Protein AF-A0AAV0M0P4-F1 (afdb_monomer_lite)

Foldseek 3Di:
DDDDDDDDDDDDDDDDDDDDDDDDDDDDPDDDDDDPDDPPDVVVVLVVVLVVDDVPDPVSVVSCLQPVDPPPPPPDPVSVVVQQVVLVVQVQVQVVVVCVVPVADKDWDFFQDKHWHDDPQWIWMKTWTWIAGPPGDTWIKIWIWIGGPPDPDIDTPHIDGQNVDDPVQWDCDAPRCRNPDTDHHCVPVVRRPPPPPPVVVVVVVVVVPPDPPDDDDDDD

pLDDT: mean 70.65, std 21.5, range [28.27, 98.19]

Sequence (220 aa):
MEEPSSPKRLKTEHDQQKEEVIVAVEPMEEVLSVREEPVVDARAYVLDTSRILPPHSKFHKILQSCVYNGYDSMTDERDQAIRRKETALISQRAVEFYNSKNSTNYVVTEALFSRSVLFHLAIVCHANFTAKEENGMDTLFFAETLIYYGERAFRIRDCINLSAFEKDLLRKGCVYCREACLHPPMELCQYGANEMDDHNKFVYNKVTDSESFGSDKEDN

Structure (mmCIF, N/CA/C/O backbone):
data_AF-A0AAV0M0P4-F1
#
_entry.id   AF-A0AAV0M0P4-F1
#
loop_
_atom_site.group_PDB
_atom_site.id
_atom_site.type_symbol
_atom_site.label_atom_id
_atom_site.label_alt_id
_atom_site.label_comp_id
_atom_site.label_asym_id
_atom_site.label_entity_id
_atom_site.label_seq_id
_atom_site.pdbx_PDB_ins_code
_atom_site.Cartn_x
_atom_site.Cartn_y
_atom_site.Cartn_z
_atom_site.occupancy
_atom_site.B_iso_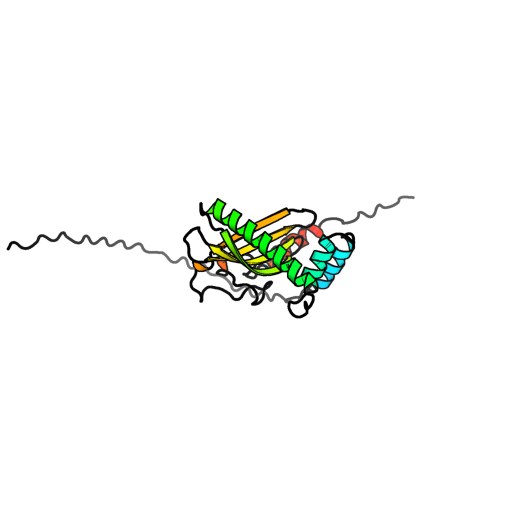or_equiv
_atom_site.auth_seq_id
_atom_site.auth_comp_id
_atom_site.auth_asym_id
_atom_site.auth_atom_id
_atom_site.pdbx_PDB_model_num
ATOM 1 N N . MET A 1 1 ? -32.605 -16.227 56.021 1.00 53.28 1 MET A N 1
ATOM 2 C CA . MET A 1 1 ? -31.740 -17.358 56.396 1.00 53.28 1 MET A CA 1
ATOM 3 C C . MET A 1 1 ? -32.397 -18.606 55.858 1.00 53.28 1 MET A C 1
ATOM 5 O O . MET A 1 1 ? -33.376 -19.033 56.440 1.00 53.28 1 MET A O 1
ATOM 9 N N . GLU A 1 2 ? -31.912 -19.092 54.723 1.00 44.62 2 GLU A N 1
ATOM 10 C CA . GLU A 1 2 ? -32.003 -20.481 54.263 1.00 44.62 2 GLU A CA 1
ATOM 11 C C . GLU A 1 2 ? -30.929 -20.606 53.169 1.00 44.62 2 GLU A C 1
ATOM 13 O O . GLU A 1 2 ? -30.868 -19.792 52.247 1.00 44.62 2 GLU A O 1
ATOM 18 N N . GLU A 1 3 ? -29.989 -21.517 53.404 1.00 48.78 3 GLU A N 1
ATOM 19 C CA . GLU A 1 3 ? -28.764 -21.764 52.635 1.00 48.78 3 GLU A CA 1
ATOM 20 C C . GLU A 1 3 ? -28.974 -22.880 51.576 1.00 48.78 3 GLU A C 1
ATOM 22 O O . GLU A 1 3 ? -30.037 -23.499 51.543 1.00 48.78 3 GLU A O 1
ATOM 27 N N . PRO A 1 4 ? -28.013 -23.111 50.656 1.00 60.28 4 PRO A N 1
ATOM 28 C CA . PRO A 1 4 ? -28.277 -23.316 49.231 1.00 60.28 4 PRO A CA 1
ATOM 29 C C . PRO A 1 4 ? -28.229 -24.782 48.766 1.00 60.28 4 PRO A C 1
ATOM 31 O O . PRO A 1 4 ? -27.562 -25.626 49.363 1.00 60.28 4 PRO A O 1
ATOM 34 N N . SER A 1 5 ? -28.845 -25.077 47.613 1.00 60.25 5 SER A N 1
ATOM 35 C CA . SER A 1 5 ? -28.693 -26.365 46.919 1.00 60.25 5 SER A CA 1
ATOM 36 C C . SER A 1 5 ? -27.767 -26.256 45.699 1.00 60.25 5 SER A C 1
ATOM 38 O O . SER A 1 5 ? -28.156 -25.755 44.643 1.00 60.25 5 SER A O 1
ATOM 40 N N . SER A 1 6 ? -26.545 -26.766 45.838 1.00 56.94 6 SER A N 1
ATOM 41 C CA . SER A 1 6 ? -25.571 -26.944 44.753 1.00 56.94 6 SER A CA 1
ATOM 42 C C . SER A 1 6 ? -25.916 -28.150 43.858 1.00 56.94 6 SER A C 1
ATOM 44 O O . SER A 1 6 ? -26.226 -29.218 44.396 1.00 56.94 6 SER A O 1
ATOM 46 N N . PRO A 1 7 ? -25.786 -28.070 42.517 1.00 60.78 7 PRO A N 1
ATOM 47 C CA . PRO A 1 7 ? -25.882 -29.236 41.645 1.00 60.78 7 PRO A CA 1
ATOM 48 C C . PRO A 1 7 ? -24.522 -29.902 41.376 1.00 60.78 7 PRO A C 1
ATOM 50 O O . PRO A 1 7 ? -23.457 -29.287 41.402 1.00 60.78 7 PRO A O 1
ATOM 53 N N . LYS A 1 8 ? -24.607 -31.211 41.133 1.00 58.03 8 LYS A N 1
ATOM 54 C CA . LYS A 1 8 ? -23.542 -32.220 41.115 1.00 58.03 8 LYS A CA 1
ATOM 55 C C . LYS A 1 8 ? -22.633 -32.126 39.879 1.00 58.03 8 LYS A C 1
ATOM 57 O O . LYS A 1 8 ? -23.110 -32.006 38.756 1.00 58.03 8 LYS A O 1
ATOM 62 N N . ARG A 1 9 ? -21.322 -32.301 40.100 1.00 50.66 9 ARG A N 1
ATOM 63 C CA . ARG A 1 9 ? -20.299 -32.596 39.078 1.00 50.66 9 ARG A CA 1
ATOM 64 C C . ARG A 1 9 ? -20.573 -33.961 38.432 1.00 50.66 9 ARG A C 1
ATOM 66 O O . ARG A 1 9 ? -20.527 -34.969 39.134 1.00 50.66 9 ARG A O 1
ATOM 73 N N . LEU A 1 10 ? -20.765 -34.000 37.112 1.00 60.72 10 LEU A N 1
ATOM 74 C CA . LEU A 1 10 ? -20.545 -35.209 36.315 1.00 60.72 10 LEU A CA 1
ATOM 75 C C . LEU A 1 10 ? -19.061 -35.289 35.936 1.00 60.72 10 LEU A C 1
ATOM 77 O O . LEU A 1 10 ? -18.501 -34.342 35.389 1.00 60.72 10 LEU A O 1
ATOM 81 N N . LYS A 1 11 ? -18.441 -36.427 36.251 1.00 58.12 11 LYS A N 1
ATOM 82 C CA . LYS A 1 11 ? -17.164 -36.862 35.686 1.00 58.12 11 LYS A CA 1
ATOM 83 C C . LYS A 1 11 ? -17.477 -37.745 34.480 1.00 58.12 11 LYS A C 1
ATOM 85 O O . LYS A 1 11 ? -18.251 -38.687 34.618 1.00 58.12 11 LYS A O 1
ATOM 90 N N . THR A 1 12 ? -16.853 -37.467 33.346 1.00 55.72 12 THR A N 1
ATOM 91 C CA . THR A 1 12 ? -16.743 -38.408 32.228 1.00 55.72 12 THR A CA 1
ATOM 92 C C . THR A 1 12 ? -15.265 -38.577 31.929 1.00 55.72 12 THR A C 1
ATOM 94 O O . THR A 1 12 ? -14.620 -37.671 31.407 1.00 55.72 12 THR A O 1
ATOM 97 N N . GLU A 1 13 ? -14.746 -39.724 32.354 1.00 55.00 13 GLU A N 1
ATOM 98 C CA . GLU A 1 13 ? -13.488 -40.308 31.905 1.00 55.00 13 GLU A CA 1
ATOM 99 C C . GLU A 1 13 ? -13.716 -40.833 30.485 1.00 55.00 13 GLU A C 1
ATOM 101 O O . GLU A 1 13 ? -14.673 -41.566 30.239 1.00 55.00 13 GLU A O 1
ATOM 106 N N . HIS A 1 14 ? -12.869 -40.426 29.544 1.00 52.06 14 HIS A N 1
ATOM 107 C CA . HIS A 1 14 ? -12.812 -41.038 28.225 1.00 52.06 14 HIS A CA 1
ATOM 108 C C . HIS A 1 14 ? -11.340 -41.220 27.861 1.00 52.06 14 HIS A C 1
ATOM 110 O O . HIS A 1 14 ? -10.720 -40.370 27.226 1.00 52.06 14 HIS A O 1
ATOM 116 N N . ASP A 1 15 ? -10.789 -42.340 28.320 1.00 51.34 15 ASP A N 1
ATOM 117 C CA . ASP A 1 15 ? -9.538 -42.892 27.822 1.00 51.34 15 ASP A CA 1
ATOM 118 C C . ASP A 1 15 ? -9.771 -43.411 26.401 1.00 51.34 15 ASP A C 1
ATOM 120 O O . ASP A 1 15 ? -10.589 -44.304 26.171 1.00 51.34 15 ASP A O 1
ATOM 124 N N . GLN A 1 16 ? -9.056 -42.850 25.430 1.00 54.66 16 GLN A N 1
ATOM 125 C CA . GLN A 1 16 ? -8.843 -43.485 24.135 1.00 54.66 16 GLN A CA 1
ATOM 126 C C . GLN A 1 16 ? -7.345 -43.526 23.859 1.00 54.66 16 GLN A C 1
ATOM 128 O O . GLN A 1 16 ? -6.686 -42.509 23.645 1.00 54.66 16 GLN A O 1
ATOM 133 N N . GLN A 1 17 ? -6.839 -44.753 23.916 1.00 46.91 17 GLN A N 1
ATOM 134 C CA . GLN A 1 17 ? -5.505 -45.175 23.526 1.00 46.91 17 GLN A CA 1
ATOM 135 C C . GLN A 1 17 ? -5.227 -44.745 22.079 1.00 46.91 17 GLN A C 1
ATOM 137 O O . GLN A 1 17 ? -5.978 -45.090 21.168 1.00 46.91 17 GLN A O 1
ATOM 142 N N . LYS A 1 18 ? -4.140 -43.999 21.870 1.00 54.88 18 LYS A N 1
ATOM 143 C CA . LYS A 1 18 ? -3.514 -43.836 20.555 1.00 54.88 18 LYS A CA 1
ATOM 144 C C . LYS A 1 18 ? -2.397 -44.868 20.446 1.00 54.88 18 LYS A C 1
ATOM 146 O O . LYS A 1 18 ? -1.425 -44.792 21.191 1.00 54.88 18 LYS A O 1
ATOM 151 N N . GLU A 1 19 ? -2.560 -45.821 19.537 1.00 58.62 19 GLU A N 1
ATOM 152 C CA . GLU A 1 19 ? -1.486 -46.701 19.082 1.00 58.62 19 GLU A CA 1
ATOM 153 C C . GLU A 1 19 ? -0.467 -45.884 18.272 1.00 58.62 19 GLU A C 1
ATOM 155 O O . GLU A 1 19 ? -0.813 -45.219 17.293 1.00 58.62 19 GLU A O 1
ATOM 160 N N . GLU A 1 20 ? 0.795 -45.915 18.702 1.00 52.75 20 GLU A N 1
ATOM 161 C CA . GLU A 1 20 ? 1.944 -45.437 17.935 1.00 52.75 20 GLU A CA 1
ATOM 162 C C . GLU A 1 20 ? 2.288 -46.456 16.843 1.00 52.75 20 GLU A C 1
ATOM 164 O O . GLU A 1 20 ? 2.710 -47.577 17.124 1.00 52.75 20 GLU A O 1
ATOM 169 N N . VAL A 1 21 ? 2.144 -46.055 15.579 1.00 54.88 21 VAL A N 1
ATOM 170 C CA . VAL A 1 21 ? 2.709 -46.783 14.439 1.00 54.88 21 VAL A CA 1
ATOM 171 C C . VAL A 1 21 ? 4.115 -46.241 14.196 1.00 54.88 21 VAL A C 1
ATOM 173 O O . VAL A 1 21 ? 4.288 -45.150 13.655 1.00 54.88 21 VAL A O 1
ATOM 176 N N . ILE A 1 22 ? 5.126 -47.002 14.614 1.00 45.03 22 ILE A N 1
ATOM 177 C CA . ILE A 1 22 ? 6.534 -46.730 14.311 1.00 45.03 22 ILE A CA 1
ATOM 178 C C . ILE A 1 22 ? 6.804 -47.227 12.887 1.00 45.03 22 ILE A C 1
ATOM 180 O O . ILE A 1 22 ? 6.912 -48.428 12.648 1.00 45.03 22 ILE A O 1
ATOM 184 N N . VAL A 1 23 ? 6.900 -46.301 11.933 1.00 47.50 23 VAL A N 1
ATOM 185 C CA . VAL A 1 23 ? 7.417 -46.585 10.588 1.00 47.50 23 VAL A 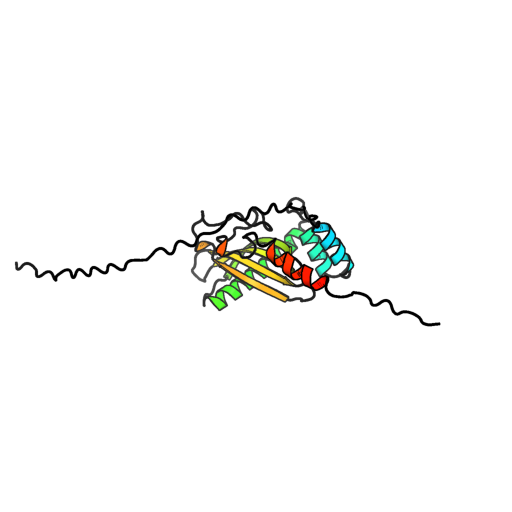CA 1
ATOM 186 C C . VAL A 1 23 ? 8.932 -46.422 10.631 1.00 47.50 23 VAL A C 1
ATOM 188 O O . VAL A 1 23 ? 9.441 -45.332 10.884 1.00 47.50 23 VAL A O 1
ATOM 191 N N . ALA A 1 24 ? 9.649 -47.522 10.410 1.00 41.72 24 ALA A N 1
ATOM 192 C CA . ALA A 1 24 ? 11.089 -47.509 10.211 1.00 41.72 24 ALA A CA 1
ATOM 193 C C . ALA A 1 24 ? 11.413 -46.761 8.908 1.00 41.72 24 ALA A C 1
ATOM 195 O O . ALA A 1 24 ? 10.966 -47.161 7.834 1.00 41.72 24 ALA A O 1
ATOM 196 N N . VAL A 1 25 ? 12.172 -45.672 9.017 1.00 37.81 25 VAL A N 1
ATOM 197 C CA . VAL A 1 25 ? 12.730 -44.936 7.879 1.00 37.81 25 VAL A CA 1
ATOM 198 C C . VAL A 1 25 ? 14.211 -45.292 7.803 1.00 37.81 25 VAL A C 1
ATOM 200 O O . VAL A 1 25 ? 14.957 -45.052 8.753 1.00 37.81 25 VAL A O 1
ATOM 203 N N . GLU A 1 26 ? 14.620 -45.922 6.704 1.00 54.22 26 GLU A N 1
ATOM 204 C CA . GLU A 1 26 ? 16.028 -46.200 6.408 1.00 54.22 26 GLU A CA 1
ATOM 205 C C . GLU A 1 26 ? 16.796 -44.890 6.141 1.00 54.22 26 GLU A C 1
ATOM 207 O O . GLU A 1 26 ? 16.221 -43.942 5.596 1.00 54.22 26 GLU A O 1
ATOM 212 N N . PRO A 1 27 ? 18.090 -44.800 6.503 1.00 42.38 27 PRO A N 1
ATOM 213 C CA . PRO A 1 27 ? 18.876 -43.603 6.255 1.00 42.38 27 PRO A CA 1
ATOM 214 C C . PRO A 1 27 ? 19.290 -43.549 4.780 1.00 42.38 27 PRO A C 1
ATOM 216 O O . PRO A 1 27 ? 20.145 -44.309 4.329 1.00 42.38 27 PRO A O 1
ATOM 219 N N . MET A 1 28 ? 18.695 -42.621 4.030 1.00 32.78 28 MET A N 1
ATOM 220 C CA . MET A 1 28 ? 19.189 -42.221 2.714 1.00 32.78 28 MET A CA 1
ATOM 221 C C . MET A 1 28 ? 20.397 -41.294 2.900 1.00 32.78 28 MET A C 1
ATOM 223 O O . MET A 1 28 ? 20.258 -40.084 3.079 1.00 32.78 28 MET A O 1
ATOM 227 N N . GLU A 1 29 ? 21.596 -41.870 2.870 1.00 50.84 29 GLU A N 1
ATOM 228 C CA . GLU A 1 29 ? 22.804 -41.121 2.533 1.00 50.84 29 GLU A CA 1
ATOM 229 C C . GLU A 1 29 ? 22.831 -40.920 1.014 1.00 50.84 29 GLU A C 1
ATOM 231 O O . GLU A 1 29 ? 23.243 -41.803 0.264 1.00 50.84 29 GLU A O 1
ATOM 236 N N . GLU A 1 30 ? 22.394 -39.750 0.550 1.00 40.94 30 GLU A N 1
ATOM 237 C CA . GLU A 1 30 ? 22.689 -39.297 -0.806 1.00 40.94 30 GLU A CA 1
ATOM 238 C C . GLU A 1 30 ? 23.271 -37.882 -0.758 1.00 40.94 30 GLU A C 1
ATOM 240 O O . GLU A 1 30 ? 22.619 -36.889 -0.431 1.00 40.94 30 GLU A O 1
ATOM 245 N N . VAL A 1 31 ? 24.572 -37.831 -1.033 1.00 40.44 31 VAL A N 1
ATOM 246 C CA . VAL A 1 31 ? 25.384 -36.626 -1.157 1.00 40.44 31 VAL A CA 1
ATOM 247 C C . VAL A 1 31 ? 24.925 -35.871 -2.404 1.00 40.44 31 VAL A C 1
ATOM 249 O O . VAL A 1 31 ? 25.358 -36.163 -3.517 1.00 40.44 31 VAL A O 1
ATOM 252 N N . LEU A 1 32 ? 24.058 -34.875 -2.226 1.00 30.69 32 LEU A N 1
ATOM 253 C CA . LEU A 1 32 ? 23.783 -33.893 -3.269 1.00 30.69 32 LEU A CA 1
ATOM 254 C C . LEU A 1 32 ? 24.945 -32.899 -3.322 1.00 30.69 32 LEU A C 1
ATOM 256 O O . LEU A 1 32 ? 25.110 -32.052 -2.443 1.00 30.69 32 LEU A O 1
ATOM 260 N N . SER A 1 33 ? 25.759 -32.993 -4.376 1.00 36.38 33 SER A N 1
ATOM 261 C CA . SER A 1 33 ? 26.674 -31.916 -4.733 1.00 36.38 33 SER A CA 1
ATOM 262 C C . SER A 1 33 ? 25.839 -30.691 -5.106 1.00 36.38 33 SER A C 1
ATOM 264 O O . SER A 1 33 ? 25.209 -30.662 -6.166 1.00 36.38 33 SER A O 1
ATOM 266 N N . VAL A 1 34 ? 25.824 -29.692 -4.229 1.00 28.27 34 VAL A N 1
ATOM 267 C CA . VAL A 1 34 ? 25.261 -28.373 -4.513 1.00 28.27 34 VAL A CA 1
ATOM 268 C C . VAL A 1 34 ? 26.084 -27.773 -5.652 1.00 28.27 34 VAL A C 1
ATOM 270 O O . VAL A 1 34 ? 27.207 -27.315 -5.453 1.00 28.27 34 VAL A O 1
ATOM 273 N N . ARG A 1 35 ? 25.557 -27.833 -6.877 1.00 35.66 35 ARG A N 1
ATOM 274 C CA . ARG A 1 35 ? 26.020 -26.947 -7.942 1.00 35.66 35 ARG A CA 1
ATOM 275 C C . ARG A 1 35 ? 25.444 -25.577 -7.624 1.00 35.66 35 ARG A C 1
ATOM 277 O O . ARG A 1 35 ? 24.230 -25.412 -7.628 1.00 35.66 35 ARG A O 1
ATOM 284 N N . GLU A 1 36 ? 26.317 -24.629 -7.307 1.00 30.05 36 GLU A N 1
ATOM 285 C CA . GLU A 1 36 ? 25.955 -23.217 -7.240 1.00 30.05 36 GLU A CA 1
ATOM 286 C C . GLU A 1 36 ? 25.435 -22.802 -8.622 1.00 30.05 36 GLU A C 1
ATOM 288 O O . GLU A 1 36 ? 26.190 -22.751 -9.596 1.00 30.05 36 GLU A O 1
ATOM 293 N N . GLU A 1 37 ? 24.125 -22.583 -8.736 1.00 36.12 37 GLU A N 1
ATOM 294 C CA . GLU A 1 37 ? 23.549 -22.007 -9.945 1.00 36.12 37 GLU A CA 1
ATOM 295 C C . GLU A 1 37 ? 23.901 -20.516 -10.031 1.00 36.12 37 GLU A C 1
ATOM 297 O O . GLU A 1 37 ? 24.002 -19.832 -9.004 1.00 36.12 37 GLU A O 1
ATOM 302 N N . PRO A 1 38 ? 24.116 -19.985 -11.247 1.00 34.69 38 PRO A N 1
ATOM 303 C CA . PRO A 1 38 ? 24.484 -18.593 -11.417 1.00 34.69 38 PRO A CA 1
ATOM 304 C C . PRO A 1 38 ? 23.340 -17.700 -10.939 1.00 34.69 38 PRO A C 1
ATOM 306 O O . PRO A 1 38 ? 22.248 -17.703 -11.506 1.00 34.69 38 PRO A O 1
ATOM 309 N N . VAL A 1 39 ? 23.614 -16.895 -9.912 1.00 34.88 39 VAL A N 1
ATOM 310 C CA . VAL A 1 39 ? 22.754 -15.787 -9.491 1.00 34.88 39 VAL A CA 1
ATOM 311 C C . VAL A 1 39 ? 22.545 -14.880 -10.704 1.00 34.88 39 VAL A C 1
ATOM 313 O O . VAL A 1 39 ? 23.448 -14.142 -11.103 1.00 34.88 39 VAL A O 1
ATOM 316 N N . VAL A 1 40 ? 21.371 -14.961 -11.332 1.00 43.28 40 VAL A N 1
ATOM 317 C CA . VAL A 1 40 ? 21.024 -14.082 -12.448 1.00 43.28 40 VAL A CA 1
ATOM 318 C C . VAL A 1 40 ? 20.922 -12.667 -11.894 1.00 43.28 40 VAL A C 1
ATOM 320 O O . VAL A 1 40 ? 20.064 -12.363 -11.065 1.00 43.28 40 VAL A O 1
ATOM 323 N N . ASP A 1 41 ? 21.826 -11.799 -12.344 1.00 49.25 41 ASP A N 1
ATOM 324 C CA . ASP A 1 41 ? 21.830 -10.388 -11.988 1.00 49.25 41 ASP A CA 1
ATOM 325 C C . ASP A 1 41 ? 20.500 -9.760 -12.435 1.00 49.25 41 ASP A C 1
ATOM 327 O O . ASP A 1 41 ? 20.246 -9.574 -13.628 1.00 49.25 41 ASP A O 1
ATOM 331 N N . ALA A 1 42 ? 19.630 -9.430 -11.478 1.00 45.69 42 ALA A N 1
ATOM 332 C CA . ALA A 1 42 ? 18.343 -8.785 -11.735 1.00 45.69 42 ALA A CA 1
ATOM 333 C C . ALA A 1 42 ? 18.499 -7.506 -12.579 1.00 45.69 42 ALA A C 1
ATOM 335 O O . ALA A 1 42 ? 17.601 -7.141 -13.341 1.00 45.69 42 ALA A O 1
ATOM 336 N N . ARG A 1 43 ? 19.666 -6.850 -12.509 1.00 47.25 43 ARG A N 1
ATOM 337 C CA . ARG A 1 43 ? 20.016 -5.715 -13.360 1.00 47.25 43 ARG A CA 1
ATOM 338 C C . ARG A 1 43 ? 20.160 -6.125 -14.823 1.00 47.25 43 ARG A C 1
ATOM 340 O O . ARG A 1 43 ? 19.671 -5.403 -15.685 1.00 47.25 43 ARG A O 1
ATOM 347 N N . ALA A 1 44 ? 20.778 -7.269 -15.113 1.00 50.53 44 ALA A N 1
ATOM 348 C CA . ALA A 1 44 ? 20.907 -7.796 -16.469 1.00 50.53 44 ALA A CA 1
ATOM 349 C C . ALA A 1 44 ? 19.536 -8.156 -17.062 1.00 50.53 44 ALA A C 1
ATOM 351 O O . ALA A 1 44 ? 19.247 -7.755 -18.186 1.00 50.53 44 ALA A O 1
ATOM 352 N N . TYR A 1 45 ? 18.654 -8.796 -16.285 1.00 54.56 45 TYR A N 1
ATOM 353 C CA . TYR A 1 45 ? 17.295 -9.140 -16.731 1.00 54.56 45 TYR A CA 1
ATOM 354 C C . TYR A 1 45 ? 16.446 -7.900 -17.049 1.00 54.56 45 TYR A C 1
ATOM 356 O O . TYR A 1 45 ? 15.755 -7.853 -18.068 1.00 54.56 45 TYR A O 1
ATOM 364 N N . VAL A 1 46 ? 16.528 -6.859 -16.213 1.00 52.88 46 VAL A N 1
ATOM 365 C CA . VAL A 1 46 ? 15.852 -5.575 -16.461 1.00 52.88 46 VAL A CA 1
ATOM 366 C C . VAL A 1 46 ? 16.425 -4.887 -17.683 1.00 52.88 46 VAL A C 1
ATOM 368 O O . VAL A 1 46 ? 15.672 -4.352 -18.490 1.00 52.88 46 VAL A O 1
ATOM 371 N N . LEU A 1 47 ? 17.751 -4.851 -17.816 1.00 53.91 47 LEU A N 1
ATOM 372 C CA . LEU A 1 47 ? 18.392 -4.235 -18.972 1.00 53.91 47 LEU A CA 1
ATOM 373 C C . LEU A 1 47 ? 17.948 -4.931 -20.260 1.00 53.91 47 LEU A C 1
ATOM 375 O O . LEU A 1 47 ? 17.663 -4.240 -21.235 1.00 53.91 47 LEU A O 1
ATOM 379 N N . ASP A 1 48 ? 17.774 -6.250 -20.241 1.00 55.22 48 ASP A N 1
ATOM 380 C CA . ASP A 1 48 ? 17.276 -6.998 -21.392 1.00 55.22 48 ASP A CA 1
ATOM 381 C C . ASP A 1 48 ? 15.780 -6.758 -21.661 1.00 55.22 48 ASP A C 1
ATOM 383 O O . ASP A 1 48 ? 15.399 -6.445 -22.787 1.00 55.22 48 ASP A O 1
ATOM 387 N N . THR A 1 49 ? 14.922 -6.733 -20.637 1.00 53.28 49 THR A N 1
ATOM 388 C CA . THR A 1 49 ? 13.501 -6.347 -20.808 1.00 53.28 49 THR A CA 1
ATOM 389 C C . THR A 1 49 ? 13.324 -4.882 -21.216 1.00 53.28 49 THR A C 1
ATOM 391 O O . THR A 1 49 ? 12.403 -4.540 -21.960 1.00 53.28 49 THR A O 1
ATOM 394 N N . SER A 1 50 ? 14.236 -3.999 -20.810 1.00 53.88 50 SER A N 1
ATOM 395 C CA . SER A 1 50 ? 14.246 -2.590 -21.204 1.00 53.88 50 SER A CA 1
ATOM 396 C C . SER A 1 50 ? 14.588 -2.388 -22.684 1.00 53.88 50 SER A C 1
ATOM 398 O O . SER A 1 50 ? 14.168 -1.382 -23.252 1.00 53.88 50 SER A O 1
ATOM 400 N N . ARG A 1 51 ? 15.287 -3.350 -23.313 1.00 55.66 51 ARG A N 1
ATOM 401 C CA . ARG A 1 51 ? 15.535 -3.393 -24.766 1.00 55.66 51 ARG A CA 1
ATOM 402 C C . ARG A 1 51 ? 14.299 -3.822 -25.553 1.00 55.66 51 ARG A C 1
ATOM 404 O O . ARG A 1 51 ? 14.157 -3.434 -26.707 1.00 55.66 51 ARG A O 1
ATOM 411 N N . ILE A 1 52 ? 13.411 -4.595 -24.928 1.00 54.88 52 ILE A N 1
ATOM 412 C CA . ILE A 1 52 ? 12.157 -5.067 -25.531 1.00 54.88 52 ILE A CA 1
ATOM 413 C C . ILE A 1 52 ? 11.080 -3.968 -25.480 1.00 54.88 52 ILE A C 1
ATOM 415 O O . ILE A 1 52 ? 10.241 -3.859 -26.374 1.00 54.88 52 ILE A O 1
ATOM 419 N N . LEU A 1 53 ? 11.102 -3.114 -24.452 1.00 52.47 53 LEU A N 1
ATOM 420 C CA . LEU A 1 53 ? 10.155 -2.008 -24.316 1.00 52.47 53 LEU A CA 1
ATOM 421 C C . LEU A 1 53 ? 10.610 -0.769 -25.104 1.00 52.47 53 LEU A C 1
ATOM 423 O O . LEU A 1 53 ? 11.777 -0.390 -25.025 1.00 52.47 53 LEU A O 1
ATOM 427 N N . PRO A 1 54 ? 9.697 -0.045 -25.783 1.00 55.81 54 PRO A N 1
ATOM 428 C CA . PRO A 1 54 ? 10.050 1.201 -26.448 1.00 55.81 54 PRO A CA 1
ATOM 429 C C . PRO A 1 54 ? 10.690 2.177 -25.444 1.00 55.81 54 PRO A C 1
ATOM 431 O O . PRO A 1 54 ? 10.073 2.447 -24.401 1.00 55.81 54 PRO A O 1
ATOM 434 N N . PRO A 1 55 ? 11.866 2.762 -25.747 1.00 53.66 55 PRO A N 1
ATOM 435 C CA . PRO A 1 55 ? 12.642 3.588 -24.810 1.00 53.66 55 PRO A CA 1
ATOM 436 C C . PRO A 1 55 ? 11.913 4.865 -24.357 1.00 53.66 55 PRO A C 1
ATOM 438 O O . PRO A 1 55 ? 12.288 5.508 -23.379 1.00 53.66 55 PRO A O 1
ATOM 441 N N . HIS A 1 56 ? 10.825 5.232 -25.038 1.00 52.97 56 HIS A N 1
ATOM 442 C CA . HIS A 1 56 ? 9.987 6.386 -24.703 1.00 52.97 56 HIS A CA 1
ATOM 443 C C . HIS A 1 56 ? 8.663 6.022 -24.026 1.00 52.97 56 HIS A C 1
ATOM 445 O O . HIS A 1 56 ? 7.855 6.908 -23.732 1.00 52.97 56 HIS A O 1
ATOM 451 N N . SER A 1 57 ? 8.414 4.740 -23.755 1.00 62.47 57 SER A N 1
ATOM 452 C CA . SER A 1 57 ? 7.220 4.347 -23.016 1.00 62.47 57 SER A CA 1
ATOM 453 C C . SER A 1 57 ? 7.298 4.870 -21.578 1.00 62.47 57 SER A C 1
ATOM 455 O O . SER A 1 57 ? 8.348 4.848 -20.933 1.00 62.47 57 SER A O 1
ATOM 457 N N . LYS A 1 58 ? 6.163 5.337 -21.039 1.00 59.19 58 LYS A N 1
ATOM 458 C CA . LYS A 1 58 ? 6.067 5.702 -19.612 1.00 59.19 58 LYS A CA 1
ATOM 459 C C . LYS A 1 58 ? 6.497 4.536 -18.706 1.00 59.19 58 LYS A C 1
ATOM 461 O O . LYS A 1 58 ? 7.076 4.779 -17.656 1.00 59.19 58 LYS A O 1
ATOM 466 N N . PHE A 1 59 ? 6.281 3.299 -19.158 1.00 57.41 59 PHE A N 1
ATOM 467 C CA . PHE A 1 59 ? 6.688 2.068 -18.480 1.00 57.41 59 PHE A CA 1
ATOM 468 C C . PHE A 1 59 ? 8.205 1.872 -18.408 1.00 57.41 59 PHE A C 1
ATOM 470 O O . PHE A 1 59 ? 8.702 1.495 -17.354 1.00 57.41 59 PHE A O 1
ATOM 477 N N . HIS A 1 60 ? 8.958 2.195 -19.464 1.00 61.50 60 HIS A N 1
ATOM 478 C CA . HIS A 1 60 ? 10.423 2.119 -19.436 1.00 61.50 60 HIS A CA 1
ATOM 479 C C . HIS A 1 60 ? 11.022 3.038 -18.355 1.00 61.50 60 HIS A C 1
ATOM 481 O O . HIS A 1 60 ? 11.946 2.653 -17.644 1.00 61.50 60 HIS A O 1
ATOM 487 N N . LYS A 1 61 ? 10.442 4.231 -18.163 1.00 62.38 61 LYS A N 1
ATOM 488 C CA . LYS A 1 61 ? 10.866 5.170 -17.109 1.00 62.38 61 LYS A CA 1
ATOM 489 C C . LYS A 1 61 ? 10.529 4.681 -15.699 1.00 62.38 61 LYS A C 1
ATOM 491 O O . LYS A 1 61 ? 11.335 4.865 -14.794 1.00 62.38 61 LYS A O 1
ATOM 496 N N . ILE A 1 62 ? 9.366 4.048 -15.527 1.00 60.41 62 ILE A N 1
ATOM 497 C CA . ILE A 1 62 ? 8.979 3.401 -14.263 1.00 60.41 62 ILE A CA 1
ATOM 498 C C . ILE A 1 62 ? 9.944 2.252 -13.957 1.00 60.41 62 ILE A C 1
ATOM 500 O O . ILE A 1 62 ? 10.412 2.117 -12.836 1.00 60.41 62 ILE A O 1
ATOM 504 N N . LEU A 1 63 ? 10.329 1.467 -14.962 1.00 60.59 63 LEU A N 1
ATOM 505 C CA . LEU A 1 63 ? 11.252 0.358 -14.752 1.00 60.59 63 LEU A CA 1
ATOM 506 C C . LEU A 1 63 ? 12.662 0.787 -14.397 1.00 60.59 63 LEU A C 1
ATOM 508 O O . LEU A 1 63 ? 13.247 0.242 -13.463 1.00 60.59 63 LEU A O 1
ATOM 512 N N . GLN A 1 64 ? 13.193 1.788 -15.096 1.00 60.00 64 GLN A N 1
ATOM 513 C CA . GLN A 1 64 ? 14.465 2.378 -14.707 1.00 60.00 64 GLN A CA 1
ATOM 514 C C . GLN A 1 64 ? 14.403 2.909 -13.270 1.00 60.00 64 GLN A C 1
ATOM 516 O O . GLN A 1 64 ? 15.318 2.633 -12.503 1.00 60.00 64 GLN A O 1
ATOM 521 N N . SER A 1 65 ? 13.319 3.575 -12.854 1.00 59.53 65 SER A N 1
ATOM 522 C CA . SER A 1 65 ? 13.213 4.099 -11.485 1.00 59.53 65 SER A CA 1
ATOM 523 C C . SER A 1 65 ? 13.013 3.014 -10.414 1.00 59.53 65 SER A C 1
ATOM 525 O O . SER A 1 65 ? 13.463 3.199 -9.280 1.00 59.53 65 SER A O 1
ATOM 527 N N . CYS A 1 66 ? 12.380 1.881 -10.742 1.00 57.03 66 CYS A N 1
ATOM 528 C CA . CYS A 1 66 ? 12.241 0.731 -9.842 1.00 57.03 66 CYS A CA 1
ATOM 529 C C . CYS A 1 66 ? 13.544 -0.064 -9.687 1.00 57.03 66 CYS A C 1
ATOM 531 O O . CYS A 1 66 ? 13.783 -0.628 -8.624 1.00 57.03 66 CYS A O 1
ATOM 533 N N . VAL A 1 67 ? 14.380 -0.119 -10.727 1.00 57.31 67 VAL A N 1
ATOM 534 C CA . VAL A 1 67 ? 15.540 -1.024 -10.776 1.00 57.31 67 VAL A CA 1
ATOM 535 C C . VAL A 1 67 ? 16.845 -0.314 -10.438 1.00 57.31 67 VAL A C 1
ATOM 537 O O . VAL A 1 67 ? 17.693 -0.892 -9.764 1.00 57.31 67 VAL A O 1
ATOM 540 N N . TYR A 1 68 ? 17.023 0.936 -10.870 1.00 50.78 68 TYR A N 1
ATOM 541 C CA . TYR A 1 68 ? 18.270 1.662 -10.619 1.00 50.78 68 TYR A CA 1
ATOM 542 C C . TYR A 1 68 ? 18.360 2.271 -9.223 1.00 50.78 68 TYR A C 1
ATOM 544 O O . TYR A 1 68 ? 19.465 2.530 -8.750 1.00 50.78 68 TYR A O 1
ATOM 552 N N . ASN A 1 69 ? 17.236 2.460 -8.534 1.00 47.31 69 ASN A N 1
ATOM 553 C CA . ASN A 1 69 ? 17.237 3.204 -7.285 1.00 47.31 69 ASN A CA 1
ATOM 554 C C . ASN A 1 69 ? 17.105 2.267 -6.087 1.00 47.31 69 ASN A C 1
ATOM 556 O O . ASN A 1 69 ? 16.053 2.140 -5.456 1.00 47.31 69 ASN A O 1
ATOM 560 N N . GLY A 1 70 ? 18.248 1.678 -5.722 1.00 51.34 70 GLY A N 1
ATOM 561 C CA . GLY A 1 70 ? 18.567 1.561 -4.305 1.00 51.34 70 GLY A CA 1
ATOM 562 C C . GLY A 1 70 ? 18.261 2.906 -3.642 1.00 51.34 70 GLY A C 1
ATOM 563 O O . GLY A 1 70 ? 18.619 3.957 -4.163 1.00 51.34 70 GLY A O 1
ATOM 564 N N . TYR A 1 71 ? 17.509 2.855 -2.551 1.00 49.00 71 TYR A N 1
ATOM 565 C CA . TYR A 1 71 ? 16.819 3.971 -1.900 1.00 49.00 71 TYR A CA 1
ATOM 566 C C . TYR A 1 71 ? 17.694 5.214 -1.593 1.00 49.00 71 TYR A C 1
ATOM 568 O O . TYR A 1 71 ? 17.158 6.291 -1.355 1.00 49.00 71 TYR A O 1
ATOM 576 N N . ASP A 1 72 ? 19.021 5.087 -1.652 1.00 52.66 72 ASP A N 1
ATOM 577 C CA . ASP A 1 72 ? 19.979 6.072 -1.144 1.00 52.66 72 ASP A CA 1
ATOM 578 C C . ASP A 1 72 ? 20.380 7.203 -2.107 1.00 52.66 72 ASP A C 1
ATOM 580 O O . ASP A 1 72 ? 21.049 8.136 -1.668 1.00 52.66 72 ASP A O 1
ATOM 584 N N . SER A 1 73 ? 19.994 7.192 -3.391 1.00 53.41 73 SER A N 1
ATOM 585 C CA . SER A 1 73 ? 20.474 8.213 -4.350 1.00 53.41 73 SER A CA 1
ATOM 586 C C . SER A 1 73 ? 19.411 9.128 -4.966 1.00 53.41 73 SER A C 1
ATOM 588 O O . SER A 1 73 ? 19.760 9.986 -5.779 1.00 53.41 73 SER A O 1
ATOM 590 N N . MET A 1 74 ? 18.130 9.013 -4.596 1.00 58.00 74 MET A N 1
ATOM 591 C CA . MET A 1 74 ? 17.076 9.879 -5.156 1.00 58.00 74 MET A CA 1
ATOM 592 C C . MET A 1 74 ? 16.993 11.230 -4.438 1.00 58.00 74 MET A C 1
ATOM 594 O O . MET A 1 74 ? 16.100 11.496 -3.630 1.00 58.00 74 MET A O 1
ATOM 598 N N . THR A 1 75 ? 17.930 12.108 -4.778 1.00 69.38 75 THR A N 1
ATOM 599 C CA . THR A 1 75 ? 17.923 13.520 -4.378 1.00 69.38 75 THR A CA 1
ATOM 600 C C . THR A 1 75 ? 17.011 14.389 -5.254 1.00 69.38 75 THR A C 1
ATOM 602 O O . THR A 1 75 ? 16.771 15.540 -4.901 1.00 69.38 75 THR A O 1
ATOM 605 N N . ASP A 1 76 ? 16.472 13.865 -6.363 1.00 83.69 76 ASP A N 1
ATOM 606 C CA . ASP A 1 76 ? 15.583 14.618 -7.257 1.00 83.69 76 ASP A CA 1
ATOM 607 C C . ASP A 1 76 ? 14.154 14.712 -6.684 1.00 83.69 76 ASP A C 1
ATOM 609 O O . ASP A 1 76 ? 13.431 13.717 -6.554 1.00 83.69 76 ASP A O 1
ATOM 613 N N . GLU A 1 77 ? 13.721 15.935 -6.366 1.00 86.25 77 GLU A N 1
ATOM 614 C CA . GLU A 1 77 ? 12.367 16.255 -5.896 1.00 86.25 77 GLU A CA 1
ATOM 615 C C . GLU A 1 77 ? 11.272 15.745 -6.843 1.00 86.25 77 GLU A C 1
ATOM 617 O O . GLU A 1 77 ? 10.177 15.371 -6.405 1.00 86.25 77 GLU A O 1
ATOM 622 N N . ARG A 1 78 ? 11.552 15.691 -8.150 1.00 84.56 78 ARG A N 1
ATOM 623 C CA . ARG A 1 78 ? 10.610 15.199 -9.155 1.00 84.56 78 ARG A CA 1
ATOM 624 C C . ARG A 1 78 ? 10.305 13.720 -8.959 1.00 84.56 78 ARG A C 1
ATOM 626 O O . ARG A 1 78 ? 9.135 13.332 -9.019 1.00 84.56 78 ARG A O 1
ATOM 633 N N . ASP A 1 79 ? 11.327 12.910 -8.714 1.00 80.81 79 ASP A N 1
ATOM 634 C CA . ASP A 1 79 ? 11.172 11.471 -8.502 1.00 80.81 79 ASP A CA 1
ATOM 635 C C . ASP A 1 79 ? 10.439 11.193 -7.189 1.00 80.81 79 ASP A C 1
ATOM 637 O O . ASP A 1 79 ? 9.543 10.343 -7.137 1.00 80.81 79 ASP A O 1
ATOM 641 N N . GLN A 1 80 ? 10.726 11.980 -6.148 1.00 83.25 80 GLN A N 1
ATOM 642 C CA . GLN A 1 80 ? 9.982 11.918 -4.890 1.00 83.25 80 GLN A CA 1
ATOM 643 C C . GLN A 1 80 ? 8.499 12.260 -5.089 1.00 83.25 80 GLN A C 1
ATOM 645 O O . GLN A 1 80 ? 7.627 11.563 -4.569 1.00 83.25 80 GLN A O 1
ATOM 650 N N . ALA A 1 81 ? 8.181 13.292 -5.876 1.00 87.00 81 ALA A N 1
ATOM 651 C CA . ALA A 1 81 ? 6.799 13.669 -6.165 1.00 87.00 81 ALA A CA 1
ATOM 652 C C . ALA A 1 81 ? 6.042 12.588 -6.956 1.00 87.00 81 ALA A C 1
ATOM 654 O O . ALA A 1 81 ? 4.854 12.366 -6.708 1.00 87.00 81 ALA A O 1
ATOM 655 N N . ILE A 1 82 ? 6.709 11.899 -7.889 1.00 83.81 82 ILE A N 1
ATOM 656 C CA . ILE A 1 82 ? 6.125 10.767 -8.624 1.00 83.81 82 ILE A CA 1
ATOM 657 C C . ILE A 1 82 ? 5.800 9.625 -7.659 1.00 83.81 82 ILE A C 1
ATOM 659 O O . ILE A 1 82 ? 4.665 9.150 -7.657 1.00 83.81 82 ILE A O 1
ATOM 663 N N . ARG A 1 83 ? 6.742 9.251 -6.785 1.00 83.31 83 ARG A N 1
ATOM 664 C CA . ARG A 1 83 ? 6.531 8.189 -5.790 1.00 83.31 83 ARG A CA 1
ATOM 665 C C . ARG A 1 83 ? 5.398 8.509 -4.831 1.00 83.31 83 ARG A C 1
ATOM 667 O O . ARG A 1 83 ? 4.556 7.658 -4.598 1.00 83.31 83 ARG A O 1
ATOM 674 N N . ARG A 1 84 ? 5.307 9.744 -4.329 1.00 88.56 84 ARG A N 1
ATOM 675 C CA . ARG A 1 84 ? 4.190 10.152 -3.456 1.00 88.56 84 ARG A CA 1
ATOM 676 C C . ARG A 1 84 ? 2.836 9.987 -4.146 1.00 88.56 84 ARG A C 1
ATOM 678 O O . ARG A 1 84 ? 1.893 9.515 -3.520 1.00 88.56 84 ARG A O 1
ATOM 685 N N . LYS A 1 85 ? 2.739 10.335 -5.434 1.00 90.31 85 LYS A N 1
ATOM 686 C CA . LYS A 1 85 ? 1.509 10.138 -6.220 1.00 90.31 85 LYS A CA 1
ATOM 687 C C . LYS A 1 85 ? 1.184 8.659 -6.421 1.00 90.31 85 LYS A C 1
ATOM 689 O O . LYS A 1 85 ? 0.019 8.287 -6.330 1.00 90.31 85 LYS A O 1
ATOM 694 N N . GLU A 1 86 ? 2.193 7.836 -6.690 1.00 87.56 86 GLU A N 1
ATOM 695 C CA . GLU A 1 86 ? 2.035 6.387 -6.838 1.00 87.56 86 GLU A CA 1
ATOM 696 C C . GLU A 1 86 ? 1.587 5.737 -5.525 1.00 87.56 86 GLU A C 1
ATOM 698 O O . GLU A 1 86 ? 0.558 5.066 -5.511 1.00 87.56 86 GLU A O 1
ATOM 703 N N . THR A 1 87 ? 2.275 6.017 -4.412 1.00 90.56 87 THR A N 1
ATOM 704 C CA . THR A 1 87 ? 1.892 5.531 -3.080 1.00 90.56 87 THR A CA 1
ATOM 705 C C . THR A 1 87 ? 0.466 5.950 -2.745 1.00 90.56 87 THR A C 1
ATOM 707 O O . THR A 1 87 ? -0.327 5.100 -2.368 1.00 90.56 87 THR A O 1
ATOM 710 N N . ALA A 1 88 ? 0.100 7.222 -2.945 1.00 94.00 88 ALA A N 1
ATOM 711 C CA . ALA A 1 88 ? -1.254 7.700 -2.661 1.00 94.00 88 ALA A CA 1
ATOM 712 C C . ALA A 1 88 ? -2.327 6.960 -3.475 1.00 94.00 88 ALA A C 1
ATOM 714 O O . ALA A 1 88 ? -3.369 6.591 -2.934 1.00 94.00 88 ALA A O 1
ATOM 715 N N . LEU A 1 89 ? -2.068 6.698 -4.761 1.00 93.19 89 LEU A N 1
ATOM 716 C CA . LEU A 1 89 ? -2.977 5.923 -5.604 1.00 93.19 89 LEU A CA 1
ATOM 717 C C . LEU A 1 89 ? -3.107 4.475 -5.111 1.00 93.19 89 LEU A C 1
ATOM 719 O O . LEU A 1 89 ? -4.223 3.964 -5.027 1.00 93.19 89 LEU A O 1
ATOM 723 N N . ILE A 1 90 ? -1.991 3.825 -4.772 1.00 93.62 90 ILE A N 1
ATOM 724 C CA . ILE A 1 90 ? -1.978 2.451 -4.253 1.00 93.62 90 ILE A CA 1
ATOM 725 C C . ILE A 1 90 ? -2.745 2.371 -2.934 1.00 93.62 90 ILE A C 1
ATOM 727 O O . ILE A 1 90 ? -3.628 1.528 -2.805 1.00 93.62 90 ILE A O 1
ATOM 731 N N . SER A 1 91 ? -2.474 3.275 -1.991 1.00 96.50 91 SER A N 1
ATOM 732 C CA . SER A 1 91 ? -3.167 3.348 -0.701 1.00 96.50 91 SER A CA 1
ATOM 733 C C . SER A 1 91 ? -4.674 3.501 -0.877 1.00 96.50 91 SER A C 1
ATOM 735 O O . SER A 1 91 ? -5.443 2.772 -0.254 1.00 96.50 91 SER A O 1
ATOM 737 N N . GLN A 1 92 ? -5.109 4.396 -1.770 1.00 97.38 92 GLN A N 1
ATOM 738 C CA . GLN A 1 92 ? -6.530 4.619 -2.036 1.00 97.38 92 GLN A CA 1
ATOM 739 C C . GLN A 1 92 ? -7.208 3.354 -2.577 1.00 97.38 92 GLN A C 1
ATOM 741 O O . GLN A 1 92 ? -8.250 2.936 -2.078 1.00 97.38 92 GLN A O 1
ATOM 746 N N . ARG A 1 93 ? -6.591 2.691 -3.561 1.00 96.12 93 ARG A N 1
ATOM 747 C CA . ARG A 1 93 ? -7.120 1.442 -4.131 1.00 96.12 93 ARG A CA 1
ATOM 748 C C . ARG A 1 93 ? -7.112 0.289 -3.135 1.00 96.12 93 ARG A C 1
ATOM 750 O O . ARG A 1 93 ? -8.041 -0.515 -3.125 1.00 96.12 93 ARG A O 1
ATOM 757 N N . ALA A 1 94 ? -6.085 0.211 -2.296 1.00 97.12 94 ALA A N 1
ATOM 758 C CA . ALA A 1 94 ? -5.980 -0.805 -1.264 1.00 97.12 94 ALA A CA 1
ATOM 759 C C . ALA A 1 94 ? -7.067 -0.645 -0.196 1.00 97.12 94 ALA A C 1
ATOM 761 O O . ALA A 1 94 ? -7.687 -1.636 0.189 1.00 97.12 94 ALA A O 1
ATOM 762 N N . VAL A 1 95 ? -7.362 0.589 0.230 1.00 97.94 95 VAL A N 1
ATOM 763 C CA . VAL A 1 95 ? -8.433 0.837 1.204 1.00 97.94 95 VAL A CA 1
ATOM 764 C C . VAL A 1 95 ? -9.814 0.546 0.614 1.00 97.94 95 VAL A C 1
ATOM 766 O O . VAL A 1 95 ? -10.640 -0.065 1.283 1.00 97.94 95 VAL A O 1
ATOM 769 N N . GLU A 1 96 ? -10.056 0.899 -0.654 1.00 97.56 96 GLU A N 1
ATOM 770 C CA . GLU A 1 96 ? -11.289 0.545 -1.376 1.00 97.56 96 GLU A CA 1
ATOM 771 C C . GLU A 1 96 ? -11.486 -0.976 -1.409 1.00 97.56 96 GLU A C 1
ATOM 773 O O . GLU A 1 96 ? -12.565 -1.482 -1.089 1.00 97.56 96 GLU A O 1
ATOM 778 N N . PHE A 1 97 ? -10.420 -1.711 -1.738 1.00 97.00 97 PHE A N 1
ATOM 779 C CA . PHE A 1 97 ? -10.413 -3.169 -1.718 1.00 97.00 97 PHE A CA 1
ATOM 780 C C . PHE A 1 97 ? -10.725 -3.715 -0.316 1.00 97.00 97 PHE A C 1
ATOM 782 O O . PHE A 1 97 ? -11.627 -4.542 -0.167 1.00 97.00 97 PHE A O 1
ATOM 789 N N . TYR A 1 98 ? -10.050 -3.216 0.721 1.00 97.50 98 TYR A N 1
ATOM 790 C CA . TYR A 1 98 ? -10.276 -3.634 2.105 1.00 97.50 98 TYR A CA 1
ATOM 791 C C . TYR A 1 98 ? -11.716 -3.381 2.566 1.00 97.50 98 TYR A C 1
ATOM 793 O O . TYR A 1 98 ? -12.350 -4.281 3.118 1.00 97.50 98 TYR A O 1
ATOM 801 N N . ASN A 1 99 ? -12.242 -2.187 2.289 1.00 97.62 99 ASN A N 1
ATOM 802 C CA . ASN A 1 99 ? -13.606 -1.793 2.627 1.00 97.62 99 ASN A CA 1
ATOM 803 C C . ASN A 1 99 ? -14.635 -2.706 1.972 1.00 97.62 99 ASN A C 1
ATOM 805 O O . ASN A 1 99 ? -15.553 -3.175 2.642 1.00 97.62 99 ASN A O 1
ATOM 809 N N . SER A 1 100 ? -14.446 -3.025 0.690 1.00 97.75 100 SER A N 1
ATOM 810 C CA . SER A 1 100 ? -15.344 -3.934 -0.025 1.00 97.75 100 SER A CA 1
ATOM 811 C C . SER A 1 100 ? -15.362 -5.344 0.576 1.00 97.75 100 SER A C 1
ATOM 813 O O . SER A 1 100 ? -16.421 -5.961 0.659 1.00 97.75 100 SER A O 1
ATOM 815 N N . LYS A 1 101 ? -14.208 -5.843 1.042 1.00 97.69 101 LYS A N 1
ATOM 816 C CA . LYS A 1 101 ? -14.066 -7.194 1.601 1.00 97.69 101 LYS A CA 1
ATOM 817 C C . LYS A 1 101 ? -14.610 -7.304 3.026 1.00 97.69 101 LYS A C 1
ATOM 819 O O . LYS A 1 101 ? -15.169 -8.337 3.378 1.00 97.69 101 LYS A O 1
ATOM 824 N N . ASN A 1 102 ? -14.439 -6.262 3.837 1.00 96.88 102 ASN A N 1
ATOM 825 C CA . ASN A 1 102 ? -14.749 -6.292 5.270 1.00 96.88 102 ASN A CA 1
ATOM 826 C C . ASN A 1 102 ? -16.012 -5.503 5.644 1.00 96.88 102 ASN A C 1
ATOM 828 O O . ASN A 1 102 ? -16.367 -5.458 6.816 1.00 96.88 102 ASN A O 1
ATOM 832 N N . SER A 1 103 ? -16.705 -4.905 4.668 1.00 96.88 103 SER A N 1
ATOM 833 C CA . SER A 1 103 ? -17.862 -4.025 4.899 1.00 96.88 103 SER A CA 1
ATOM 834 C C . SER A 1 103 ? -17.548 -2.843 5.834 1.00 96.88 103 SER A C 1
ATOM 836 O O . SER A 1 103 ? -18.357 -2.488 6.687 1.00 96.88 103 SER A O 1
ATOM 838 N N . THR A 1 104 ? -16.367 -2.240 5.671 1.00 96.62 104 THR A N 1
ATOM 839 C CA . THR A 1 104 ? -15.888 -1.066 6.434 1.00 96.62 104 THR A CA 1
ATOM 840 C C . THR A 1 104 ? -15.888 0.201 5.570 1.00 96.62 104 THR A C 1
ATOM 842 O O . THR A 1 104 ? -16.166 0.138 4.370 1.00 96.62 104 THR A O 1
ATOM 845 N N . ASN A 1 105 ? -15.565 1.364 6.145 1.00 97.19 105 ASN A N 1
ATOM 846 C CA . ASN A 1 105 ? -15.570 2.654 5.437 1.00 97.19 105 ASN A CA 1
ATOM 847 C C . ASN A 1 105 ? -14.317 3.516 5.694 1.00 97.19 105 ASN A C 1
ATOM 849 O O . ASN A 1 105 ? -14.399 4.742 5.773 1.00 97.19 105 ASN A O 1
ATOM 853 N N . TYR A 1 106 ? -13.146 2.885 5.788 1.00 98.12 106 TYR A N 1
ATOM 854 C CA . TYR A 1 106 ? -11.875 3.583 5.963 1.00 98.12 106 TYR A CA 1
ATOM 855 C C . TYR A 1 106 ? -11.567 4.538 4.802 1.00 98.12 106 TYR A C 1
ATOM 857 O O . TYR A 1 106 ? -11.755 4.204 3.631 1.00 98.12 106 TYR A O 1
ATOM 865 N N . VAL A 1 107 ? -11.006 5.700 5.126 1.00 97.94 107 VAL A N 1
ATOM 866 C CA . VAL A 1 107 ? -10.486 6.692 4.179 1.00 97.94 107 VAL A CA 1
ATOM 867 C C . VAL A 1 107 ? -9.007 6.906 4.464 1.00 97.94 107 VAL A C 1
ATOM 869 O O . VAL A 1 107 ? -8.621 7.075 5.621 1.00 97.94 107 VAL A O 1
ATOM 872 N N . VAL A 1 108 ? -8.176 6.902 3.418 1.00 97.81 108 VAL A N 1
ATOM 873 C CA . VAL A 1 108 ? -6.729 7.126 3.553 1.00 97.81 108 VAL A CA 1
ATOM 874 C C . VAL A 1 108 ? -6.470 8.506 4.154 1.00 97.81 108 VAL A C 1
ATOM 876 O O . VAL A 1 108 ? -6.982 9.510 3.657 1.00 97.81 108 VAL A O 1
ATOM 879 N N . THR A 1 109 ? -5.661 8.554 5.210 1.00 97.31 109 THR A N 1
ATOM 880 C CA . THR A 1 109 ? -5.232 9.796 5.862 1.00 97.31 109 THR A CA 1
ATOM 881 C C . THR A 1 109 ? -3.824 10.179 5.454 1.00 97.31 109 THR A C 1
ATOM 883 O O . THR A 1 109 ? -3.589 11.336 5.106 1.00 97.31 109 THR A O 1
ATOM 886 N N . GLU A 1 110 ? -2.906 9.215 5.405 1.00 96.50 110 GLU A N 1
ATOM 887 C CA . GLU A 1 110 ? -1.528 9.460 4.995 1.00 96.50 110 GLU A CA 1
ATOM 888 C C . GLU A 1 110 ? -0.942 8.285 4.209 1.00 96.50 110 GLU A C 1
ATOM 890 O O . GLU A 1 110 ? -0.983 7.131 4.629 1.00 96.50 110 GLU A O 1
ATOM 895 N N . ALA A 1 111 ? -0.338 8.593 3.063 1.00 94.69 111 ALA A N 1
ATOM 896 C CA . ALA A 1 111 ? 0.465 7.655 2.293 1.00 94.69 111 ALA A CA 1
ATOM 897 C C . ALA A 1 111 ? 1.914 7.721 2.793 1.00 94.69 111 ALA A C 1
ATOM 899 O O . ALA A 1 111 ? 2.640 8.653 2.448 1.00 94.69 111 ALA A O 1
ATOM 900 N N . LEU A 1 112 ? 2.327 6.751 3.612 1.00 91.44 112 LEU A N 1
ATOM 901 C CA . LEU A 1 112 ? 3.608 6.818 4.321 1.00 91.44 112 LEU A CA 1
ATOM 902 C C . LEU A 1 112 ? 4.772 6.443 3.409 1.00 91.44 112 LEU A C 1
ATOM 904 O O . LEU A 1 112 ? 5.724 7.201 3.233 1.00 91.44 112 LEU A O 1
ATOM 908 N N . PHE A 1 113 ? 4.707 5.247 2.835 1.00 85.38 113 PHE A N 1
ATOM 909 C CA . PHE A 1 113 ? 5.844 4.668 2.143 1.00 85.38 113 PHE A CA 1
ATOM 910 C C . PHE A 1 113 ? 5.393 3.626 1.126 1.00 85.38 113 PHE A C 1
ATOM 912 O O . PHE A 1 113 ? 4.437 2.894 1.371 1.00 85.38 113 PHE A O 1
ATOM 919 N N . SER A 1 114 ? 6.112 3.524 0.007 1.00 86.56 114 SER A N 1
ATOM 920 C CA . SER A 1 114 ? 6.026 2.364 -0.875 1.00 86.56 114 SER A CA 1
ATOM 921 C C . SER A 1 114 ? 7.391 1.951 -1.413 1.00 86.56 114 SER A C 1
ATOM 923 O O . SER A 1 114 ? 8.288 2.775 -1.624 1.00 86.56 114 SER A O 1
ATOM 925 N N . ARG A 1 115 ? 7.541 0.651 -1.666 1.00 88.25 115 ARG A N 1
ATOM 926 C CA . ARG A 1 115 ? 8.689 0.084 -2.364 1.00 88.25 115 ARG A CA 1
ATOM 927 C C . ARG A 1 115 ? 8.220 -0.892 -3.417 1.00 88.25 115 ARG A C 1
ATOM 929 O O . ARG A 1 115 ? 7.448 -1.802 -3.142 1.00 88.25 115 ARG A O 1
ATOM 936 N N . SER A 1 116 ? 8.743 -0.678 -4.613 1.00 85.81 116 SER A N 1
ATOM 937 C CA . SER A 1 116 ? 8.440 -1.472 -5.790 1.00 85.81 116 SER A CA 1
ATOM 938 C C . SER A 1 116 ? 9.669 -2.289 -6.157 1.00 85.81 116 SER A C 1
ATOM 940 O O . SER A 1 116 ? 10.774 -1.745 -6.210 1.00 85.81 116 SER A O 1
ATOM 942 N N . VAL A 1 117 ? 9.487 -3.579 -6.409 1.00 84.38 117 VAL A N 1
ATOM 943 C CA . VAL A 1 117 ? 10.523 -4.472 -6.923 1.00 84.38 117 VAL A CA 1
ATOM 944 C C . VAL A 1 117 ? 9.991 -5.197 -8.146 1.00 84.38 117 VAL A C 1
ATOM 946 O O . VAL A 1 117 ? 8.836 -5.617 -8.191 1.00 84.38 117 VAL A O 1
ATOM 949 N N . LEU A 1 118 ? 10.844 -5.328 -9.159 1.00 82.31 118 LEU A N 1
ATOM 950 C CA . LEU A 1 118 ? 10.531 -6.170 -10.296 1.00 82.31 118 LEU A CA 1
ATOM 951 C C . LEU A 1 118 ? 10.589 -7.647 -9.889 1.00 82.31 118 LEU A C 1
ATOM 953 O O . LEU A 1 118 ? 11.631 -8.130 -9.452 1.00 82.31 118 LEU A O 1
ATOM 957 N N . PHE A 1 119 ? 9.490 -8.362 -10.108 1.00 79.00 119 PHE A N 1
ATOM 958 C CA . PHE A 1 119 ? 9.387 -9.805 -9.977 1.00 79.00 119 PHE A CA 1
ATOM 959 C C . PHE A 1 119 ? 8.824 -10.425 -11.270 1.00 79.00 119 PHE A C 1
ATOM 961 O O . PHE A 1 119 ? 7.644 -10.282 -11.593 1.00 79.00 119 PHE A O 1
ATOM 968 N N . HIS A 1 120 ? 9.676 -11.112 -12.036 1.00 82.25 120 HIS A N 1
ATOM 969 C CA . HIS A 1 120 ? 9.340 -11.712 -13.337 1.00 82.25 120 HIS A CA 1
ATOM 970 C C . HIS A 1 120 ? 8.685 -10.737 -14.335 1.00 82.25 120 HIS A C 1
ATOM 972 O O . HIS A 1 120 ? 9.365 -9.899 -14.929 1.00 82.25 120 HIS A O 1
ATOM 978 N N . LEU A 1 121 ? 7.371 -10.884 -14.547 1.00 83.19 121 LEU A N 1
ATOM 979 C CA . LEU A 1 121 ? 6.548 -10.138 -15.499 1.00 83.19 121 LEU A CA 1
ATOM 980 C C . LEU A 1 121 ? 5.661 -9.079 -14.818 1.00 83.19 121 LEU A C 1
ATOM 982 O O . LEU A 1 121 ? 4.752 -8.529 -15.446 1.00 83.19 121 LEU A O 1
ATOM 986 N N . ALA A 1 122 ? 5.895 -8.808 -13.534 1.00 87.19 122 ALA A N 1
ATOM 987 C CA . ALA A 1 122 ? 5.142 -7.827 -12.774 1.00 87.19 122 ALA A CA 1
ATOM 988 C C . ALA A 1 122 ? 6.039 -7.030 -11.826 1.00 87.19 122 ALA A C 1
ATOM 990 O O . ALA A 1 122 ? 7.054 -7.504 -11.325 1.00 87.19 122 ALA A O 1
ATOM 991 N N . ILE A 1 123 ? 5.634 -5.805 -11.532 1.00 87.25 123 ILE A N 1
ATOM 992 C CA . ILE A 1 123 ? 6.201 -5.028 -10.438 1.00 87.25 123 ILE A CA 1
ATOM 993 C C . ILE A 1 123 ? 5.362 -5.329 -9.197 1.00 87.25 123 ILE A C 1
ATOM 995 O O . ILE A 1 123 ? 4.154 -5.084 -9.187 1.00 87.25 123 ILE A O 1
ATOM 999 N N . VAL A 1 124 ? 6.004 -5.867 -8.164 1.00 89.75 124 VAL A N 1
ATOM 1000 C CA . VAL A 1 124 ? 5.418 -6.025 -6.831 1.00 89.75 124 VAL A CA 1
ATOM 1001 C C . VAL A 1 124 ? 5.659 -4.728 -6.081 1.00 89.75 124 VAL A C 1
ATOM 1003 O O . VAL A 1 124 ? 6.803 -4.299 -5.945 1.00 89.75 124 VAL A O 1
ATOM 1006 N N . CYS A 1 125 ? 4.597 -4.097 -5.598 1.00 91.12 125 CYS A N 1
ATOM 1007 C CA . CYS A 1 125 ? 4.676 -2.913 -4.762 1.00 91.12 125 CYS A CA 1
ATOM 1008 C C . CYS A 1 125 ? 4.117 -3.212 -3.374 1.00 91.12 125 CYS A C 1
ATOM 1010 O O . CYS A 1 125 ? 2.979 -3.664 -3.236 1.00 91.12 125 CYS A O 1
ATOM 1012 N N . HIS A 1 126 ? 4.914 -2.924 -2.352 1.00 93.12 126 HIS A N 1
ATOM 1013 C CA . HIS A 1 126 ? 4.502 -2.943 -0.956 1.00 93.12 126 HIS A CA 1
ATOM 1014 C C . HIS A 1 126 ? 4.372 -1.517 -0.460 1.00 93.12 126 HIS A C 1
ATOM 1016 O O . HIS A 1 126 ? 5.300 -0.727 -0.631 1.00 93.12 126 HIS A O 1
ATOM 1022 N N . ALA A 1 127 ? 3.248 -1.190 0.166 1.00 94.44 127 ALA A N 1
ATOM 1023 C CA . ALA A 1 127 ? 2.995 0.144 0.686 1.00 94.44 127 ALA A CA 1
ATOM 1024 C C . ALA A 1 127 ? 2.459 0.103 2.117 1.00 94.44 127 ALA A C 1
ATOM 1026 O O . ALA A 1 127 ? 1.598 -0.715 2.440 1.00 94.44 127 ALA A O 1
ATOM 1027 N N . ASN A 1 128 ? 2.927 1.032 2.950 1.00 96.19 128 ASN A N 1
ATOM 1028 C CA . ASN A 1 128 ? 2.291 1.355 4.219 1.00 96.19 128 ASN A CA 1
ATOM 1029 C C . ASN A 1 128 ? 1.577 2.694 4.127 1.00 96.19 128 ASN A C 1
ATOM 1031 O O . ASN A 1 128 ? 2.061 3.644 3.508 1.00 96.19 128 ASN A O 1
ATOM 1035 N N . PHE A 1 129 ? 0.425 2.769 4.775 1.00 97.69 129 PHE A N 1
ATOM 1036 C CA . PHE A 1 129 ? -0.389 3.972 4.834 1.00 97.69 129 PHE A CA 1
ATOM 1037 C C . PHE A 1 129 ? -1.272 3.939 6.070 1.00 97.69 129 PHE A C 1
ATOM 1039 O O . PHE A 1 129 ? -1.543 2.869 6.615 1.00 97.69 129 PHE A O 1
ATOM 1046 N N . THR A 1 130 ? -1.719 5.103 6.509 1.00 98.00 130 THR A N 1
ATOM 1047 C CA . THR A 1 130 ? -2.751 5.219 7.532 1.00 98.00 130 THR A CA 1
ATOM 1048 C C . THR A 1 130 ? -4.096 5.497 6.884 1.00 98.00 130 THR A C 1
ATOM 1050 O O . THR A 1 130 ? -4.202 6.142 5.835 1.00 98.00 130 THR A O 1
ATOM 1053 N N . ALA A 1 131 ? -5.141 4.969 7.503 1.00 98.19 131 ALA A N 1
ATOM 1054 C CA . ALA A 1 131 ? -6.514 5.268 7.154 1.00 98.19 131 ALA A CA 1
ATOM 1055 C C . ALA A 1 131 ? -7.365 5.332 8.420 1.00 98.19 131 ALA A C 1
ATOM 1057 O O . ALA A 1 131 ? -7.056 4.685 9.422 1.00 98.19 131 ALA A O 1
ATOM 1058 N N . LYS A 1 132 ? -8.465 6.078 8.363 1.00 97.94 132 LYS A N 1
ATOM 1059 C CA . LYS A 1 132 ? -9.419 6.204 9.468 1.00 97.94 132 LYS A CA 1
ATOM 1060 C C . LYS A 1 132 ? -10.845 5.992 8.991 1.00 97.94 132 LYS A C 1
ATOM 1062 O O . LYS A 1 132 ? -11.185 6.358 7.868 1.00 97.94 132 LYS A O 1
ATOM 1067 N N . GLU A 1 133 ? -11.680 5.450 9.861 1.00 96.06 133 GLU A N 1
ATOM 1068 C CA . GLU A 1 133 ? -13.133 5.563 9.715 1.00 96.06 133 GLU A CA 1
ATOM 1069 C C . GLU A 1 133 ? -13.594 6.957 10.174 1.00 96.06 133 GLU A C 1
ATOM 1071 O O . GLU A 1 133 ? -12.840 7.678 10.830 1.00 96.06 133 GLU A O 1
ATOM 1076 N N . GLU A 1 134 ? -14.829 7.346 9.844 1.00 89.12 134 GLU A N 1
ATOM 1077 C CA . GLU A 1 134 ? -15.374 8.703 10.052 1.00 89.12 134 GLU A CA 1
ATOM 1078 C C . GLU A 1 134 ? -15.146 9.263 11.471 1.00 89.12 134 GLU A C 1
ATOM 1080 O O . GLU A 1 134 ? -14.869 10.450 11.625 1.00 89.12 134 GLU A O 1
ATOM 1085 N N . ASN A 1 135 ? -15.161 8.395 12.490 1.00 87.00 135 ASN A N 1
ATOM 1086 C CA . ASN A 1 135 ? -14.895 8.735 13.895 1.00 87.00 135 ASN A CA 1
ATOM 1087 C C . ASN A 1 135 ? -13.819 7.837 14.539 1.00 87.00 135 ASN A C 1
ATOM 1089 O O . ASN A 1 135 ? -13.758 7.705 15.762 1.00 87.00 135 ASN A O 1
ATOM 1093 N N . GLY A 1 136 ? -13.014 7.164 13.716 1.00 90.88 136 GLY A N 1
ATOM 1094 C CA . GLY A 1 136 ? -12.012 6.202 14.160 1.00 90.88 136 GLY A CA 1
ATOM 1095 C C . GLY A 1 136 ? -10.665 6.839 14.491 1.00 90.88 136 GLY A C 1
ATOM 1096 O O . GLY A 1 136 ? -10.375 7.980 14.128 1.00 90.88 136 GLY A O 1
ATOM 1097 N N . MET A 1 137 ? -9.811 6.062 15.154 1.00 95.00 137 MET A N 1
ATOM 1098 C CA . MET A 1 137 ? -8.385 6.376 15.235 1.00 95.00 137 MET A CA 1
ATOM 1099 C C . MET A 1 137 ? -7.686 6.006 13.923 1.00 95.00 137 MET A C 1
ATOM 1101 O O . MET A 1 137 ? -8.116 5.086 13.220 1.00 95.00 137 MET A O 1
ATOM 1105 N N . ASP A 1 138 ? -6.583 6.695 13.620 1.00 96.81 138 ASP A N 1
ATOM 1106 C CA . ASP A 1 138 ? -5.719 6.306 12.509 1.00 96.81 138 ASP A CA 1
ATOM 1107 C C . ASP A 1 138 ? -5.231 4.869 12.705 1.00 96.81 138 ASP A C 1
ATOM 1109 O O . ASP A 1 138 ? -4.681 4.490 13.741 1.00 96.81 138 ASP A O 1
ATOM 1113 N N . THR A 1 139 ? -5.465 4.066 11.679 1.00 97.38 139 THR A N 1
ATOM 1114 C CA . THR A 1 139 ? -5.151 2.646 11.619 1.00 97.38 139 THR A CA 1
ATOM 1115 C C . THR A 1 139 ? -4.082 2.453 10.554 1.00 97.38 139 THR A C 1
ATOM 1117 O O . THR A 1 139 ? -4.211 2.965 9.442 1.00 97.38 139 THR A O 1
ATOM 1120 N N . LEU A 1 140 ? -3.008 1.743 10.892 1.00 97.50 140 LEU A N 1
ATOM 1121 C CA . LEU A 1 140 ? -1.909 1.467 9.974 1.00 97.50 140 LEU A CA 1
ATOM 1122 C C . LEU A 1 140 ? -2.254 0.258 9.104 1.00 97.50 140 LEU A C 1
ATOM 1124 O O . LEU A 1 140 ? -2.638 -0.791 9.616 1.00 97.50 140 LEU A O 1
ATOM 1128 N N . PHE A 1 141 ? -2.043 0.383 7.800 1.00 97.56 141 PHE A N 1
ATOM 1129 C CA . PHE A 1 141 ? -2.264 -0.673 6.824 1.00 97.56 141 PHE A CA 1
ATOM 1130 C C . PHE A 1 141 ? -0.983 -1.043 6.075 1.00 97.56 141 PHE A C 1
ATOM 1132 O O . PHE A 1 141 ? -0.048 -0.250 5.925 1.00 97.56 141 PHE A O 1
ATOM 1139 N N . PHE A 1 142 ? -0.976 -2.270 5.572 1.00 96.44 142 PHE A N 1
ATOM 1140 C CA . PHE A 1 142 ? -0.044 -2.784 4.580 1.00 96.44 142 PHE A CA 1
ATOM 1141 C C . PHE A 1 142 ? -0.822 -3.175 3.329 1.00 96.44 142 PHE A C 1
ATOM 1143 O O . PHE A 1 142 ? -1.843 -3.853 3.433 1.00 96.44 142 PHE A O 1
ATOM 1150 N N . ALA A 1 143 ? -0.330 -2.789 2.157 1.00 96.12 143 ALA A N 1
ATOM 1151 C CA . ALA A 1 143 ? -0.860 -3.234 0.878 1.00 96.12 143 ALA A CA 1
ATOM 1152 C C . ALA A 1 143 ? 0.217 -3.900 0.031 1.00 96.12 143 ALA A C 1
ATOM 1154 O O . ALA A 1 143 ? 1.332 -3.391 -0.081 1.00 96.12 143 ALA A O 1
ATOM 1155 N N . GLU A 1 144 ? -0.168 -4.986 -0.630 1.00 94.44 144 GLU A N 1
ATOM 1156 C CA . GLU A 1 144 ? 0.610 -5.642 -1.670 1.00 94.44 144 GLU A CA 1
ATOM 1157 C C . GLU A 1 144 ? -0.123 -5.523 -3.008 1.00 94.44 144 GLU A C 1
ATOM 1159 O O . GLU A 1 144 ? -1.271 -5.950 -3.161 1.00 94.44 144 GLU A O 1
ATOM 1164 N N . THR A 1 145 ? 0.546 -4.917 -3.985 1.00 93.62 145 THR A N 1
ATOM 1165 C CA . THR A 1 145 ? 0.002 -4.639 -5.317 1.00 93.62 145 THR A CA 1
ATOM 1166 C C . THR A 1 145 ? 0.886 -5.256 -6.389 1.00 93.62 145 THR A C 1
ATOM 1168 O O . THR A 1 145 ? 2.108 -5.161 -6.321 1.00 93.62 145 THR A O 1
ATOM 1171 N N . LEU A 1 146 ? 0.262 -5.848 -7.404 1.00 91.44 146 LEU A N 1
ATOM 1172 C CA . LEU A 1 146 ? 0.924 -6.338 -8.607 1.00 91.44 146 LEU A CA 1
ATOM 1173 C C . LEU A 1 146 ? 0.587 -5.426 -9.786 1.00 91.44 146 LEU A C 1
ATOM 1175 O O . LEU A 1 146 ? -0.580 -5.110 -10.030 1.00 91.44 146 LEU A O 1
ATOM 1179 N N . ILE A 1 147 ? 1.613 -5.021 -10.526 1.00 87.38 147 ILE A N 1
ATOM 1180 C CA . ILE A 1 147 ? 1.491 -4.232 -11.754 1.00 87.38 147 ILE A CA 1
ATOM 1181 C C . ILE A 1 147 ? 2.095 -5.063 -12.884 1.00 87.38 147 ILE A C 1
ATOM 1183 O O . ILE A 1 147 ? 3.316 -5.177 -12.984 1.00 87.38 147 ILE A O 1
ATOM 1187 N N . TYR A 1 148 ? 1.250 -5.673 -13.710 1.00 84.56 148 TYR A N 1
ATOM 1188 C CA . TYR A 1 148 ? 1.693 -6.543 -14.801 1.00 84.56 148 TYR A CA 1
ATOM 1189 C C . TYR A 1 148 ? 2.175 -5.731 -16.004 1.00 84.56 148 TYR A C 1
ATOM 1191 O O . TYR A 1 148 ? 1.632 -4.672 -16.321 1.00 84.56 148 TYR A O 1
ATOM 1199 N N . TYR A 1 149 ? 3.191 -6.229 -16.705 1.00 71.25 149 TYR A N 1
ATOM 1200 C CA . TYR A 1 149 ? 3.641 -5.594 -17.940 1.00 71.25 149 TYR A CA 1
ATOM 1201 C C . TYR A 1 149 ? 2.620 -5.704 -19.062 1.00 71.25 149 TYR A C 1
ATOM 1203 O O . TYR A 1 149 ? 1.951 -6.718 -19.223 1.00 71.25 149 TYR A O 1
ATOM 1211 N N . GLY A 1 150 ? 2.531 -4.651 -19.876 1.00 68.31 150 GLY A N 1
ATOM 1212 C CA . GLY A 1 150 ? 1.623 -4.595 -21.025 1.00 68.31 150 GLY A CA 1
ATOM 1213 C C . GLY A 1 150 ? 0.176 -4.287 -20.643 1.00 68.31 150 GLY A C 1
ATOM 1214 O O . GLY A 1 150 ? -0.532 -3.629 -21.406 1.00 68.31 150 GLY A O 1
ATOM 1215 N N . GLU A 1 151 ? -0.234 -4.640 -19.430 1.00 66.88 151 GLU A N 1
ATOM 1216 C CA . GLU A 1 151 ? -1.518 -4.251 -18.877 1.00 66.88 151 GLU A CA 1
ATOM 1217 C C . GLU A 1 151 ? -1.380 -2.917 -18.140 1.00 66.88 151 GLU A C 1
ATOM 1219 O O . GLU A 1 151 ? -0.557 -2.735 -17.249 1.00 66.88 151 GLU A O 1
ATOM 1224 N N . ARG A 1 152 ? -2.235 -1.941 -18.460 1.00 64.75 152 ARG A N 1
ATOM 1225 C CA . ARG A 1 152 ? -2.384 -0.732 -17.625 1.00 64.75 152 ARG A CA 1
ATOM 1226 C C . ARG A 1 152 ? -3.167 -1.031 -16.336 1.00 64.75 152 ARG A C 1
ATOM 1228 O O . ARG A 1 152 ? -3.828 -0.141 -15.803 1.00 64.75 152 ARG A O 1
ATOM 1235 N N . ALA A 1 153 ? -3.145 -2.281 -15.883 1.00 76.69 153 ALA A N 1
ATOM 1236 C CA . ALA A 1 153 ? -3.925 -2.785 -14.773 1.00 76.69 153 ALA A CA 1
ATOM 1237 C C . ALA A 1 153 ? -3.041 -2.902 -13.529 1.00 76.69 153 ALA A C 1
ATOM 1239 O O . ALA A 1 153 ? -1.968 -3.502 -13.545 1.00 76.69 153 ALA A O 1
ATOM 1240 N N . PHE A 1 154 ? -3.521 -2.309 -12.442 1.00 83.81 154 PHE A N 1
ATOM 1241 C CA . PHE A 1 154 ? -3.018 -2.525 -11.094 1.00 83.81 154 PHE A CA 1
ATOM 1242 C C . PHE A 1 154 ? -3.953 -3.523 -10.412 1.00 83.81 154 PHE A C 1
ATOM 1244 O O . PHE A 1 154 ? -5.176 -3.390 -10.497 1.00 83.81 154 PHE A O 1
ATOM 1251 N N . ARG A 1 155 ? -3.396 -4.522 -9.729 1.00 92.19 155 ARG A N 1
ATOM 1252 C CA . ARG A 1 155 ? -4.171 -5.493 -8.956 1.00 92.19 155 ARG A CA 1
ATOM 1253 C C . ARG A 1 155 ? -3.730 -5.448 -7.503 1.00 92.19 155 ARG A C 1
ATOM 1255 O O . ARG A 1 155 ? -2.596 -5.803 -7.194 1.00 92.19 155 ARG A O 1
ATOM 1262 N N . ILE A 1 156 ? -4.638 -5.041 -6.619 1.00 94.50 156 ILE A N 1
ATOM 1263 C CA . ILE A 1 156 ? -4.441 -5.215 -5.178 1.00 94.50 156 ILE A CA 1
ATOM 1264 C C . ILE A 1 156 ? -4.553 -6.711 -4.896 1.00 94.50 156 ILE A C 1
ATOM 1266 O O . ILE A 1 156 ? -5.584 -7.318 -5.196 1.00 94.50 156 ILE A O 1
ATOM 1270 N N . ARG A 1 157 ? -3.475 -7.313 -4.392 1.00 93.62 157 ARG A N 1
ATOM 1271 C CA . ARG A 1 157 ? -3.495 -8.705 -3.940 1.00 93.62 157 ARG A CA 1
ATOM 1272 C C . ARG A 1 157 ? -4.053 -8.760 -2.529 1.00 93.62 157 ARG A C 1
ATOM 1274 O O . ARG A 1 157 ? -5.042 -9.445 -2.297 1.00 93.62 157 ARG A O 1
ATOM 1281 N N . ASP A 1 158 ? -3.452 -7.972 -1.642 1.00 94.56 158 ASP A N 1
ATOM 1282 C CA . ASP A 1 158 ? -3.810 -7.915 -0.234 1.00 94.56 158 ASP A CA 1
ATOM 1283 C C . ASP A 1 158 ? -3.767 -6.488 0.303 1.00 94.56 158 ASP A C 1
ATOM 1285 O O . ASP A 1 158 ? -2.960 -5.653 -0.111 1.00 94.56 158 ASP A O 1
ATOM 1289 N N . CYS A 1 159 ? -4.653 -6.233 1.261 1.00 97.06 159 CYS A N 1
ATOM 1290 C CA . CYS A 1 159 ? -4.635 -5.064 2.123 1.00 97.06 159 CYS A CA 1
ATOM 1291 C C . CYS A 1 159 ? -4.936 -5.541 3.543 1.00 97.06 159 CYS A C 1
ATOM 1293 O O . CYS A 1 159 ? -5.960 -6.184 3.776 1.00 97.06 159 CYS A O 1
ATOM 1295 N N . ILE A 1 160 ? -4.031 -5.270 4.476 1.00 96.56 160 ILE A N 1
ATOM 1296 C CA . ILE A 1 160 ? -4.030 -5.839 5.823 1.00 96.56 160 ILE A CA 1
ATOM 1297 C C . ILE A 1 160 ? -3.945 -4.700 6.835 1.00 96.56 160 ILE A C 1
ATOM 1299 O O . ILE A 1 160 ? -3.078 -3.835 6.728 1.00 96.56 160 ILE A O 1
ATOM 1303 N N . ASN A 1 161 ? -4.834 -4.717 7.826 1.00 96.94 161 ASN A N 1
ATOM 1304 C CA . ASN A 1 161 ? -4.782 -3.820 8.975 1.00 96.94 161 ASN A CA 1
ATOM 1305 C C . ASN A 1 161 ? -3.643 -4.260 9.911 1.00 96.94 161 ASN A C 1
ATOM 1307 O O . ASN A 1 161 ? -3.782 -5.244 10.634 1.00 96.94 161 ASN A O 1
ATOM 1311 N N . LEU A 1 162 ? -2.521 -3.540 9.901 1.00 96.12 162 LEU A N 1
ATOM 1312 C CA . LEU A 1 162 ? -1.368 -3.832 10.753 1.00 96.12 162 LEU A CA 1
ATOM 1313 C C . LEU A 1 162 ? -1.609 -3.482 12.225 1.00 96.12 162 LEU A C 1
ATOM 1315 O O . LEU A 1 162 ? -0.990 -4.082 13.097 1.00 96.12 162 LEU A O 1
ATOM 1319 N N . SER A 1 163 ? -2.507 -2.540 12.520 1.00 95.31 163 SER A N 1
ATOM 1320 C CA . SER A 1 163 ? -2.856 -2.181 13.901 1.00 95.31 163 SER A CA 1
ATOM 1321 C C . SER A 1 163 ?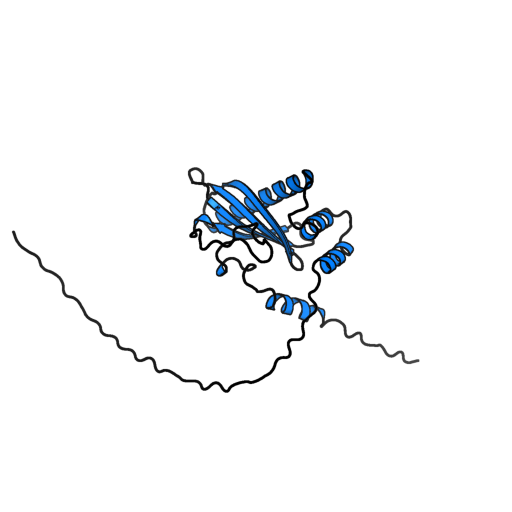 -3.618 -3.284 14.639 1.00 95.31 163 SER A C 1
ATOM 1323 O O . SER A 1 163 ? -3.750 -3.203 15.856 1.00 95.31 163 SER A O 1
ATOM 1325 N N . ALA A 1 164 ? -4.103 -4.308 13.932 1.00 94.62 164 ALA A N 1
ATOM 1326 C CA . ALA A 1 164 ? -4.706 -5.493 14.537 1.00 94.62 164 ALA A CA 1
ATOM 1327 C C . ALA A 1 164 ? -3.673 -6.474 15.129 1.00 94.62 164 ALA A C 1
ATOM 1329 O O . ALA A 1 164 ? -4.067 -7.435 15.786 1.00 94.62 164 ALA A O 1
ATOM 1330 N N . PHE A 1 165 ? -2.374 -6.253 14.901 1.00 93.69 165 PHE A N 1
ATOM 1331 C CA . PHE A 1 165 ? -1.296 -7.110 15.394 1.00 93.69 165 PHE A CA 1
ATOM 1332 C C . PHE A 1 165 ? -0.509 -6.436 16.519 1.00 93.69 165 PHE A C 1
ATOM 1334 O O . PHE A 1 165 ? -0.377 -5.210 16.574 1.00 93.69 165 PHE A O 1
ATOM 1341 N N . GLU A 1 166 ? 0.070 -7.254 17.397 1.00 92.06 166 GLU A N 1
ATOM 1342 C CA . GLU A 1 166 ? 1.049 -6.788 18.377 1.00 92.06 166 GLU A CA 1
ATOM 1343 C C . GLU A 1 166 ? 2.323 -6.297 17.663 1.00 92.06 166 GLU A C 1
ATOM 1345 O O . GLU A 1 166 ? 2.726 -6.819 16.620 1.00 92.06 166 GLU A O 1
ATOM 1350 N N . LYS A 1 167 ? 2.945 -5.233 18.188 1.00 88.88 167 LYS A N 1
ATOM 1351 C CA . LYS A 1 167 ? 4.036 -4.520 17.494 1.00 88.88 167 LYS A CA 1
ATOM 1352 C C . LYS A 1 167 ? 5.287 -5.372 17.277 1.00 88.88 167 LYS A C 1
ATOM 1354 O O . LYS A 1 167 ? 6.036 -5.107 16.343 1.00 88.88 167 LYS A O 1
ATOM 1359 N N . ASP A 1 168 ? 5.531 -6.337 18.148 1.00 87.25 168 ASP A N 1
ATOM 1360 C CA . ASP A 1 168 ? 6.636 -7.294 18.094 1.00 87.25 168 ASP A CA 1
ATOM 1361 C C . ASP A 1 168 ? 6.418 -8.409 17.061 1.00 87.25 168 ASP A C 1
ATOM 1363 O O . ASP A 1 168 ? 7.390 -9.002 16.597 1.00 87.25 168 ASP A O 1
ATOM 1367 N N . LEU A 1 169 ? 5.172 -8.635 16.633 1.00 85.81 169 LEU A N 1
ATOM 1368 C CA . LEU A 1 169 ? 4.837 -9.545 15.532 1.00 85.81 169 LEU A CA 1
ATOM 1369 C C . LEU A 1 169 ? 5.006 -8.894 14.151 1.00 85.81 169 LEU A C 1
ATOM 1371 O O . LEU A 1 169 ? 5.073 -9.590 13.135 1.00 85.81 169 LEU A O 1
ATOM 1375 N N . LEU A 1 170 ? 5.077 -7.561 14.093 1.00 88.69 170 LEU A N 1
ATOM 1376 C CA . LEU A 1 170 ? 5.322 -6.835 12.852 1.00 88.69 170 LEU A CA 1
ATOM 1377 C C . LEU A 1 170 ? 6.792 -6.941 12.452 1.00 88.69 170 LEU A C 1
ATOM 1379 O O . LEU A 1 170 ? 7.707 -6.666 13.229 1.00 88.69 170 LEU A O 1
ATOM 1383 N N . ARG A 1 171 ? 7.032 -7.275 11.186 1.00 84.94 171 ARG A N 1
ATOM 1384 C CA . ARG A 1 171 ? 8.389 -7.370 10.646 1.00 84.94 171 ARG A CA 1
ATOM 1385 C C . ARG A 1 171 ? 8.825 -6.042 10.049 1.00 84.94 171 ARG A C 1
ATOM 1387 O O . ARG A 1 171 ? 8.052 -5.362 9.374 1.00 84.94 171 ARG A O 1
ATOM 1394 N N . LYS A 1 172 ? 10.108 -5.716 10.218 1.00 83.75 172 LYS A N 1
ATOM 1395 C CA . LYS A 1 172 ? 10.778 -4.650 9.458 1.00 83.75 172 LYS A CA 1
ATOM 1396 C C . LYS A 1 172 ? 11.126 -5.167 8.064 1.00 83.75 172 LYS A C 1
ATOM 1398 O O . LYS A 1 172 ? 12.260 -5.521 7.762 1.00 83.75 172 LYS A O 1
ATOM 1403 N N . GLY A 1 173 ? 10.067 -5.257 7.279 1.00 81.44 173 GLY A N 1
ATOM 1404 C CA . GLY A 1 173 ? 10.005 -5.577 5.870 1.00 81.44 173 GLY A CA 1
ATOM 1405 C C . GLY A 1 173 ? 10.374 -6.989 5.447 1.00 81.44 173 GLY A C 1
ATOM 1406 O O . GLY A 1 173 ? 10.249 -7.950 6.207 1.00 81.44 173 GLY A O 1
ATOM 1407 N N . CYS A 1 174 ? 10.712 -7.120 4.167 1.00 84.12 174 CYS A N 1
ATOM 1408 C CA . CYS A 1 174 ? 10.918 -8.390 3.475 1.00 84.12 174 CYS A CA 1
ATOM 1409 C C . CYS A 1 174 ? 12.178 -8.340 2.600 1.00 84.12 174 CYS A C 1
ATOM 1411 O O . CYS A 1 174 ? 12.852 -7.310 2.530 1.00 84.12 174 CYS A O 1
ATOM 1413 N N . VAL A 1 175 ? 12.476 -9.432 1.888 1.00 79.06 175 VAL A N 1
ATOM 1414 C CA . VAL A 1 175 ? 13.621 -9.508 0.961 1.00 79.06 175 VAL A CA 1
ATOM 1415 C C . VAL A 1 175 ? 13.619 -8.370 -0.075 1.00 79.06 175 VAL A C 1
ATOM 1417 O O . VAL A 1 175 ? 14.674 -7.871 -0.461 1.00 79.06 175 VAL A O 1
ATOM 1420 N N . TYR A 1 176 ? 12.432 -7.884 -0.449 1.00 79.31 176 TYR A N 1
ATOM 1421 C CA . TYR A 1 176 ? 12.236 -6.801 -1.412 1.00 79.31 176 TYR A CA 1
ATOM 1422 C C . TYR A 1 176 ? 12.302 -5.410 -0.768 1.00 79.31 176 TYR A C 1
ATOM 1424 O O . TYR A 1 176 ? 12.951 -4.495 -1.284 1.00 79.31 176 TYR A O 1
ATOM 1432 N N . CYS A 1 177 ? 11.648 -5.239 0.382 1.00 81.38 177 CYS A N 1
ATOM 1433 C CA . CYS A 1 177 ? 11.508 -3.932 1.023 1.00 81.38 177 CYS A CA 1
ATOM 1434 C C . CYS A 1 177 ? 12.665 -3.560 1.945 1.00 81.38 177 CYS A C 1
ATOM 1436 O O . CYS A 1 177 ? 12.832 -2.373 2.251 1.00 81.38 177 CYS A O 1
ATOM 1438 N N . ARG A 1 178 ? 13.466 -4.544 2.369 1.00 81.12 178 ARG A N 1
ATOM 1439 C CA . ARG A 1 178 ? 14.407 -4.421 3.491 1.00 81.12 178 ARG A CA 1
ATOM 1440 C C . ARG A 1 178 ? 13.671 -3.846 4.699 1.00 81.12 178 ARG A C 1
ATOM 1442 O O . ARG A 1 178 ? 12.576 -4.295 4.967 1.00 81.12 178 ARG A O 1
ATOM 1449 N N . GLU A 1 179 ? 14.187 -2.823 5.366 1.00 81.56 179 GLU A N 1
ATOM 1450 C CA . GLU A 1 179 ? 13.558 -2.253 6.569 1.00 81.56 179 GLU A CA 1
ATOM 1451 C C . GLU A 1 179 ? 12.551 -1.127 6.285 1.00 81.56 179 GLU A C 1
ATOM 1453 O O . GLU A 1 179 ? 12.063 -0.476 7.204 1.00 81.56 179 GLU A O 1
ATOM 1458 N N . ALA A 1 180 ? 12.259 -0.859 5.012 1.00 81.12 180 ALA A N 1
ATOM 1459 C CA . ALA A 1 180 ? 11.576 0.369 4.623 1.00 81.12 180 ALA A CA 1
ATOM 1460 C C . ALA A 1 180 ? 10.037 0.289 4.724 1.00 81.12 180 ALA A C 1
ATOM 1462 O O . ALA A 1 180 ? 9.380 1.318 4.844 1.00 81.12 180 ALA A O 1
ATOM 1463 N N . CYS A 1 181 ? 9.478 -0.929 4.731 1.00 87.50 181 CYS A N 1
ATOM 1464 C CA . CYS A 1 181 ? 8.065 -1.195 5.012 1.00 87.50 181 CYS A CA 1
ATOM 1465 C C . CYS A 1 181 ? 7.922 -1.987 6.313 1.00 87.50 181 CYS A C 1
ATOM 1467 O O . CYS A 1 181 ? 8.694 -2.909 6.564 1.00 87.50 181 CYS A O 1
ATOM 1469 N N . LEU A 1 182 ? 6.869 -1.726 7.077 1.00 92.56 182 LEU A N 1
ATOM 1470 C CA . LEU A 1 182 ? 6.336 -2.662 8.059 1.00 92.56 182 LEU A CA 1
ATOM 1471 C C . LEU A 1 182 ? 5.493 -3.719 7.348 1.00 92.56 182 LEU A C 1
ATOM 1473 O O . LEU A 1 182 ? 4.632 -3.395 6.528 1.00 92.56 182 LEU A O 1
ATOM 1477 N N . HIS A 1 183 ? 5.754 -4.981 7.663 1.00 92.44 183 HIS A N 1
ATOM 1478 C CA . HIS A 1 183 ? 5.040 -6.125 7.113 1.00 92.44 183 HIS A CA 1
ATOM 1479 C C . HIS A 1 183 ? 4.211 -6.816 8.197 1.00 92.44 183 HIS A C 1
ATOM 1481 O O . HIS A 1 183 ? 4.608 -6.803 9.370 1.00 92.44 183 HIS A O 1
ATOM 1487 N N . PRO A 1 184 ? 3.089 -7.449 7.809 1.00 92.94 184 PRO A N 1
ATOM 1488 C CA . PRO A 1 184 ? 2.378 -8.355 8.701 1.00 92.94 184 PRO A CA 1
ATOM 1489 C C . PRO A 1 184 ? 3.264 -9.573 9.045 1.00 92.94 184 PRO A C 1
ATOM 1491 O O . PRO A 1 184 ? 4.339 -9.745 8.448 1.00 92.94 184 PRO A O 1
ATOM 1494 N N . PRO A 1 185 ? 2.823 -10.437 9.977 1.00 90.00 185 PRO A N 1
ATOM 1495 C CA . PRO A 1 185 ? 3.460 -11.729 10.226 1.00 90.00 185 PRO A CA 1
ATOM 1496 C C . PRO A 1 185 ? 3.735 -12.517 8.934 1.00 90.00 185 PRO A C 1
ATOM 1498 O O . PRO A 1 185 ? 3.039 -12.355 7.925 1.00 90.00 185 PRO A O 1
ATOM 1501 N N . MET A 1 186 ? 4.787 -13.343 8.945 1.00 80.25 186 MET A N 1
ATOM 1502 C CA . MET A 1 186 ? 5.341 -13.987 7.745 1.00 80.25 186 MET A CA 1
ATOM 1503 C C . MET A 1 186 ? 4.299 -14.829 6.997 1.00 80.25 186 MET A C 1
ATOM 1505 O O . MET A 1 186 ? 4.278 -14.829 5.771 1.00 80.25 186 MET A O 1
ATOM 1509 N N . GLU A 1 187 ? 3.393 -15.458 7.733 1.00 81.94 187 GLU A N 1
ATOM 1510 C CA . GLU A 1 187 ? 2.317 -16.318 7.242 1.00 81.94 187 GLU A CA 1
ATOM 1511 C C . GLU A 1 187 ? 1.294 -15.554 6.386 1.00 81.94 187 GLU A C 1
ATOM 1513 O O . GLU A 1 187 ? 0.577 -16.150 5.586 1.00 81.94 187 GLU A O 1
ATOM 1518 N N . LEU A 1 188 ? 1.225 -14.229 6.543 1.00 83.75 188 LEU A N 1
ATOM 1519 C CA . LEU A 1 188 ? 0.305 -13.346 5.823 1.00 83.75 188 LEU A CA 1
ATOM 1520 C C . LEU A 1 188 ? 0.994 -12.547 4.711 1.00 83.75 188 LEU A C 1
ATOM 1522 O O . LEU A 1 188 ? 0.322 -11.918 3.898 1.00 83.75 188 LEU A O 1
ATOM 1526 N N . CYS A 1 189 ? 2.326 -12.563 4.660 1.00 80.25 189 CYS A N 1
ATOM 1527 C CA . CYS A 1 189 ? 3.106 -11.926 3.609 1.00 80.25 189 CYS A CA 1
ATOM 1528 C C . CYS A 1 189 ? 3.643 -13.002 2.662 1.00 80.25 189 CYS A C 1
ATOM 1530 O O . CYS A 1 189 ? 4.759 -13.487 2.844 1.00 80.25 189 CYS A O 1
ATOM 1532 N N . GLN A 1 190 ? 2.879 -13.333 1.618 1.00 70.19 190 GLN A N 1
ATOM 1533 C CA . GLN A 1 190 ? 3.205 -14.431 0.692 1.00 70.19 190 GLN A CA 1
ATOM 1534 C C . GLN A 1 190 ? 4.586 -14.274 0.025 1.00 70.19 190 GLN A C 1
ATOM 1536 O O . GLN A 1 190 ? 5.275 -15.254 -0.208 1.00 70.19 190 GLN A O 1
ATOM 1541 N N . TYR A 1 191 ? 5.052 -13.042 -0.199 1.00 65.94 191 TYR A N 1
ATOM 1542 C CA . TYR A 1 191 ? 6.389 -12.763 -0.746 1.00 65.94 191 TYR A CA 1
ATOM 1543 C C . TYR A 1 191 ? 7.470 -12.481 0.321 1.00 65.94 191 TYR A C 1
ATOM 1545 O O . TYR A 1 191 ? 8.591 -12.089 0.006 1.00 65.94 191 TYR A O 1
ATOM 1553 N N . GLY A 1 192 ? 7.148 -12.643 1.606 1.00 53.38 192 GLY A N 1
ATOM 1554 C CA . GLY A 1 192 ? 8.062 -12.418 2.733 1.00 53.38 192 GLY A CA 1
ATOM 1555 C C . GLY A 1 192 ? 8.705 -13.690 3.289 1.00 53.38 192 GLY A C 1
ATOM 1556 O O . GLY A 1 192 ? 9.553 -13.583 4.183 1.00 53.38 192 GLY A O 1
ATOM 1557 N N . ALA A 1 193 ? 8.290 -14.854 2.787 1.00 48.28 193 ALA A N 1
ATOM 1558 C CA . ALA A 1 193 ? 8.622 -16.176 3.294 1.00 48.28 193 ALA A CA 1
ATOM 1559 C C . ALA A 1 193 ? 9.296 -17.016 2.196 1.00 48.28 193 ALA A C 1
ATOM 1561 O O . ALA A 1 193 ? 8.665 -17.870 1.607 1.00 48.28 193 ALA A O 1
ATOM 1562 N N . ASN A 1 194 ? 10.565 -16.747 1.882 1.00 45.91 194 ASN A N 1
ATOM 1563 C CA . ASN A 1 194 ? 11.506 -17.694 1.254 1.00 45.91 194 ASN A CA 1
ATOM 1564 C C . ASN A 1 194 ? 11.130 -18.451 -0.052 1.00 45.91 194 ASN A C 1
ATOM 1566 O O . ASN A 1 194 ? 11.952 -19.227 -0.525 1.00 45.91 194 ASN A O 1
ATOM 1570 N N . GLU A 1 195 ? 10.001 -18.205 -0.717 1.00 46.72 195 GLU A N 1
ATOM 1571 C CA . GLU A 1 195 ? 9.625 -18.885 -1.973 1.00 46.72 195 GLU A CA 1
ATOM 1572 C C . GLU A 1 195 ? 10.337 -18.320 -3.223 1.00 46.72 195 GLU A C 1
ATOM 1574 O O . GLU A 1 195 ? 9.771 -18.273 -4.316 1.00 46.72 195 GLU A O 1
ATOM 1579 N N . MET A 1 196 ? 11.597 -17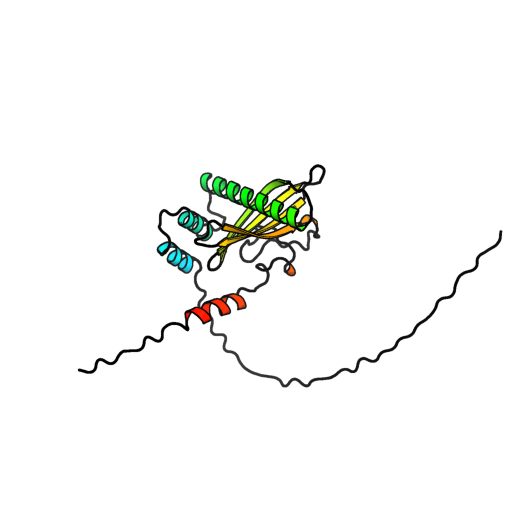.886 -3.103 1.00 44.94 196 MET A N 1
ATOM 1580 C CA . MET A 1 196 ? 12.414 -17.654 -4.302 1.00 44.94 196 MET A CA 1
ATOM 1581 C C . MET A 1 196 ? 12.828 -18.964 -4.991 1.00 44.94 196 MET A C 1
ATOM 1583 O O . MET A 1 196 ? 13.135 -18.919 -6.182 1.00 44.94 196 MET A O 1
ATOM 1587 N N . ASP A 1 197 ? 12.777 -20.109 -4.300 1.00 49.03 197 ASP A N 1
ATOM 1588 C CA . ASP A 1 197 ? 13.276 -21.375 -4.855 1.00 49.03 197 ASP A CA 1
ATOM 1589 C C . ASP A 1 197 ? 12.249 -22.147 -5.698 1.00 49.03 197 ASP A C 1
ATOM 1591 O O . ASP A 1 197 ? 12.609 -22.696 -6.742 1.00 49.03 197 ASP A O 1
ATOM 1595 N N . ASP A 1 198 ? 10.966 -22.164 -5.330 1.00 46.66 198 ASP A N 1
ATOM 1596 C CA . ASP A 1 198 ? 10.021 -23.080 -5.989 1.00 46.66 198 ASP A CA 1
ATOM 1597 C C . ASP A 1 198 ? 9.223 -22.443 -7.135 1.00 46.66 198 ASP A C 1
ATOM 1599 O O . ASP A 1 198 ? 8.964 -23.098 -8.148 1.00 46.66 198 ASP A O 1
ATOM 1603 N N . HIS A 1 199 ? 8.903 -21.147 -7.075 1.00 43.19 199 HIS A N 1
ATOM 1604 C CA . HIS A 1 199 ? 8.206 -20.487 -8.187 1.00 43.19 199 HIS A CA 1
ATOM 1605 C C . HIS A 1 199 ? 9.122 -20.098 -9.358 1.00 43.19 199 HIS A C 1
ATOM 1607 O O . HIS A 1 199 ? 8.660 -20.091 -10.502 1.00 43.19 199 HIS A O 1
ATOM 1613 N N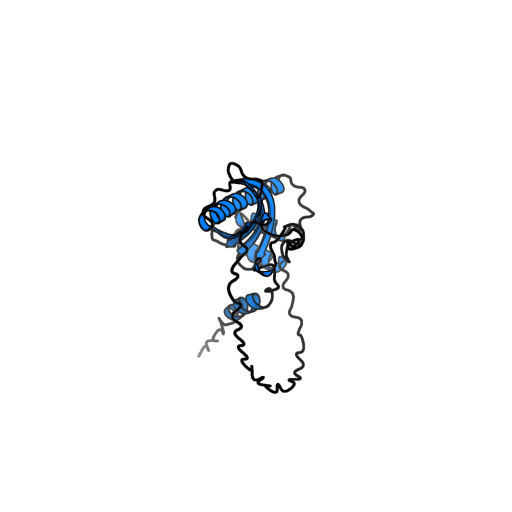 . ASN A 1 200 ? 10.428 -19.906 -9.130 1.00 43.22 200 ASN A N 1
ATOM 1614 C CA . ASN A 1 200 ? 11.405 -19.785 -10.220 1.00 43.22 200 ASN A CA 1
ATOM 1615 C C . ASN A 1 200 ? 11.566 -21.103 -11.004 1.00 43.22 200 ASN A C 1
ATOM 1617 O O . ASN A 1 200 ? 11.701 -21.064 -12.228 1.00 43.22 200 ASN A O 1
ATOM 1621 N N . LYS A 1 201 ? 11.469 -22.271 -10.349 1.00 41.47 201 LYS A N 1
ATOM 1622 C CA . LYS A 1 201 ? 11.551 -23.582 -11.026 1.00 41.47 201 LYS A CA 1
ATOM 1623 C C . LYS A 1 201 ? 10.409 -23.826 -12.016 1.00 41.47 201 LYS A C 1
ATOM 1625 O O . LYS A 1 201 ? 10.628 -24.399 -13.082 1.00 41.47 201 LYS A O 1
ATOM 1630 N N . PHE A 1 202 ? 9.191 -23.380 -11.705 1.00 34.44 202 PHE A N 1
ATOM 1631 C CA . PHE A 1 202 ? 8.019 -23.651 -12.550 1.00 34.44 202 PHE A CA 1
ATOM 1632 C C . PHE A 1 202 ? 7.944 -22.802 -13.824 1.00 34.44 202 PHE A C 1
ATOM 1634 O O . PHE A 1 202 ? 7.348 -23.240 -14.810 1.00 34.44 202 PHE A O 1
ATOM 1641 N N . VAL A 1 203 ? 8.528 -21.602 -13.827 1.00 41.34 203 VAL A N 1
ATOM 1642 C CA . VAL A 1 203 ? 8.486 -20.712 -14.998 1.00 41.34 203 VAL A CA 1
ATOM 1643 C C . VAL A 1 203 ? 9.617 -21.029 -15.981 1.00 41.34 203 VAL A C 1
ATOM 1645 O O . VAL A 1 203 ? 9.396 -20.954 -17.187 1.00 41.34 203 VAL A O 1
ATOM 1648 N N . TYR A 1 204 ? 10.785 -21.473 -15.505 1.00 34.94 204 TYR A N 1
ATOM 1649 C CA . TYR A 1 204 ? 11.909 -21.813 -16.387 1.00 34.94 204 TYR A CA 1
ATOM 1650 C C . TYR A 1 204 ? 11.754 -23.164 -17.100 1.00 34.94 204 TYR A C 1
ATOM 1652 O O . TYR A 1 204 ? 12.077 -23.251 -18.283 1.00 34.94 204 TYR A O 1
ATOM 1660 N N . ASN A 1 205 ? 11.147 -24.173 -16.466 1.00 34.91 205 ASN A N 1
ATOM 1661 C CA . ASN A 1 205 ? 10.944 -25.483 -17.106 1.00 34.91 205 ASN A CA 1
ATOM 1662 C C . ASN A 1 205 ? 9.891 -25.490 -18.229 1.00 34.91 205 ASN A C 1
ATOM 1664 O O . ASN A 1 205 ? 9.785 -26.470 -18.952 1.00 34.91 205 ASN A O 1
ATOM 1668 N N . LYS A 1 206 ? 9.113 -24.414 -18.415 1.00 36.72 206 LYS A N 1
ATOM 1669 C CA . LYS A 1 206 ? 8.196 -24.292 -19.564 1.00 36.72 206 LYS A CA 1
ATOM 1670 C C . LYS A 1 206 ? 8.792 -23.567 -20.767 1.00 36.72 206 LYS A C 1
ATOM 1672 O O . LYS A 1 206 ? 8.199 -23.626 -21.838 1.00 36.72 206 LYS A O 1
ATOM 1677 N N . VAL A 1 207 ? 9.926 -22.884 -20.606 1.00 38.91 207 VAL A N 1
ATOM 1678 C CA . VAL A 1 207 ? 10.568 -22.116 -21.689 1.00 38.91 207 VAL A CA 1
ATOM 1679 C C . VAL A 1 207 ? 11.688 -22.918 -22.363 1.00 38.91 207 VAL A C 1
ATOM 1681 O O . VAL A 1 207 ? 12.067 -22.607 -23.485 1.00 38.91 207 VAL A O 1
ATOM 1684 N N . THR A 1 208 ? 12.171 -23.999 -21.745 1.00 41.00 208 THR A N 1
ATOM 1685 C CA . THR A 1 208 ? 13.190 -24.886 -22.336 1.00 41.00 208 THR A CA 1
ATOM 1686 C C . THR A 1 208 ? 12.629 -26.066 -23.138 1.00 41.00 208 THR A C 1
ATOM 1688 O O . THR A 1 208 ? 13.407 -26.767 -23.776 1.00 41.00 208 THR A O 1
ATOM 1691 N N . ASP A 1 209 ? 11.306 -26.267 -23.159 1.00 43.47 209 ASP A N 1
ATOM 1692 C CA . ASP A 1 209 ? 10.662 -27.391 -23.869 1.00 43.47 209 ASP A CA 1
ATOM 1693 C C . ASP A 1 209 ? 10.112 -27.026 -25.262 1.00 43.47 209 ASP A C 1
ATOM 1695 O O . ASP A 1 209 ? 9.530 -27.866 -25.951 1.00 43.47 209 ASP A O 1
ATOM 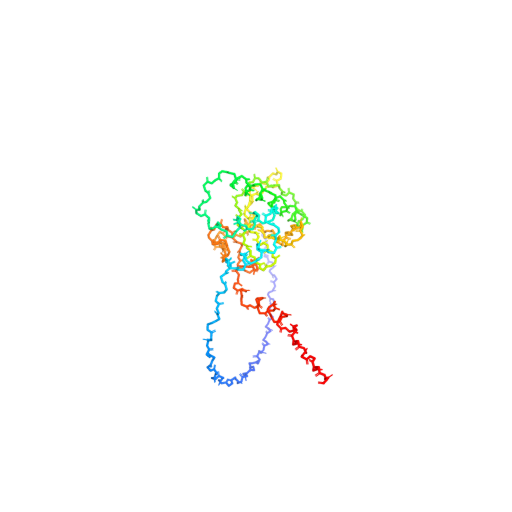1699 N N . SER A 1 210 ? 10.314 -25.792 -25.724 1.00 49.78 210 SER A N 1
ATOM 1700 C CA . SER A 1 210 ? 10.045 -25.412 -27.112 1.00 49.78 210 SER A CA 1
ATOM 1701 C C . SER A 1 210 ? 11.353 -25.260 -27.880 1.00 49.78 210 SER A C 1
ATOM 1703 O O . SER A 1 210 ? 12.174 -24.424 -27.522 1.00 49.78 210 SER A O 1
ATOM 1705 N N . GLU A 1 211 ? 11.460 -26.014 -28.979 1.00 45.56 211 GLU A N 1
ATOM 1706 C CA . GLU A 1 211 ? 12.455 -25.898 -30.060 1.00 45.56 211 GLU A CA 1
ATOM 1707 C C . GLU A 1 211 ? 13.708 -26.790 -29.959 1.00 45.56 211 GLU A C 1
ATOM 1709 O O . GLU A 1 211 ? 14.849 -26.335 -29.955 1.00 45.56 211 GLU A O 1
ATOM 1714 N N . SER A 1 212 ? 13.501 -28.108 -30.076 1.00 45.28 212 SER A N 1
ATOM 1715 C CA . SER A 1 212 ? 14.397 -28.876 -30.950 1.00 45.28 212 SER A CA 1
ATOM 1716 C C . SER A 1 212 ? 14.036 -28.535 -32.399 1.00 45.28 212 SER A C 1
ATOM 1718 O O . SER A 1 212 ? 13.074 -29.053 -32.963 1.00 45.28 212 SER A O 1
ATOM 1720 N N . PHE A 1 213 ? 14.780 -27.598 -32.989 1.00 43.06 213 PHE A N 1
ATOM 1721 C CA . PHE A 1 213 ? 14.760 -27.356 -34.428 1.00 43.06 213 PHE A CA 1
ATOM 1722 C C . PHE A 1 213 ? 15.145 -28.656 -35.142 1.00 43.06 213 PHE A C 1
ATOM 1724 O O . PHE A 1 213 ? 16.293 -29.105 -35.083 1.00 43.06 213 PHE A O 1
ATOM 1731 N N . GLY A 1 214 ? 14.159 -29.268 -35.798 1.00 44.12 214 GLY A N 1
ATOM 1732 C CA . GLY A 1 214 ? 14.388 -30.303 -36.791 1.00 44.12 214 GLY A CA 1
ATOM 1733 C C . GLY A 1 214 ? 15.293 -29.736 -37.876 1.00 44.12 214 GLY A C 1
ATOM 1734 O O . GLY A 1 214 ? 14.967 -28.741 -38.517 1.00 44.12 214 GLY A O 1
ATOM 1735 N N . SER A 1 215 ? 16.463 -30.344 -38.037 1.00 50.47 215 SER A N 1
ATOM 1736 C CA . SER A 1 215 ? 17.304 -30.123 -39.203 1.00 50.47 215 SER A CA 1
ATOM 1737 C C . SER A 1 215 ? 16.652 -30.860 -40.363 1.00 50.47 215 SER A C 1
ATOM 1739 O O . SER A 1 215 ? 16.732 -32.087 -40.455 1.00 50.47 215 SER A O 1
ATOM 1741 N N . ASP A 1 216 ? 15.975 -30.107 -41.225 1.00 55.97 216 ASP A N 1
ATOM 1742 C CA . ASP A 1 216 ? 15.563 -30.602 -42.528 1.00 55.97 216 ASP A CA 1
ATOM 1743 C C . ASP A 1 216 ? 16.820 -31.018 -43.300 1.00 55.97 216 ASP A C 1
ATOM 1745 O O . ASP A 1 216 ? 17.746 -30.234 -43.518 1.00 55.97 216 ASP A O 1
ATOM 1749 N N . LYS A 1 217 ? 16.869 -32.300 -43.661 1.00 54.88 217 LYS A N 1
ATOM 1750 C CA . LYS A 1 217 ? 17.830 -32.825 -44.623 1.00 54.88 217 LYS A CA 1
ATOM 1751 C C . LYS A 1 217 ? 17.384 -32.365 -46.005 1.00 54.88 217 LYS A C 1
ATOM 1753 O O . LYS A 1 217 ? 16.325 -32.771 -46.476 1.00 54.88 217 LYS A O 1
ATOM 1758 N N . GLU A 1 218 ? 18.194 -31.526 -46.636 1.00 62.09 218 GLU A N 1
ATOM 1759 C CA . GLU A 1 218 ? 18.132 -31.310 -48.076 1.00 62.09 218 GLU A CA 1
ATOM 1760 C C . GLU A 1 218 ? 18.615 -32.586 -48.778 1.00 62.09 218 GLU A C 1
ATOM 1762 O O . GLU A 1 218 ? 19.789 -32.947 -48.690 1.00 62.09 218 GLU A O 1
ATOM 1767 N N . ASP A 1 219 ? 17.698 -33.273 -49.458 1.00 64.75 219 ASP A N 1
ATOM 1768 C CA . ASP A 1 219 ? 18.038 -34.219 -50.516 1.00 64.75 219 ASP A CA 1
ATOM 1769 C C . ASP A 1 219 ? 18.195 -33.427 -51.824 1.00 64.75 219 ASP A C 1
ATOM 1771 O O . ASP A 1 219 ? 17.213 -32.908 -52.364 1.00 64.75 219 ASP A O 1
ATOM 1775 N N . ASN A 1 220 ? 19.432 -33.332 -52.320 1.00 56.75 220 ASN A N 1
ATOM 1776 C CA . ASN A 1 220 ? 19.761 -33.072 -53.726 1.00 56.75 220 ASN A CA 1
ATOM 1777 C C . ASN A 1 220 ? 21.153 -33.618 -54.065 1.00 56.75 220 ASN A C 1
ATOM 1779 O O . ASN A 1 220 ? 22.117 -33.268 -53.346 1.00 56.75 220 ASN A O 1
#

Organism: NCBI:txid586396

Radius of gyration: 26.84 Å; chains: 1; bounding box: 59×64×110 Å

InterPro domains:
  IPR022059 Domain of unknown function DUF3615 [PF12274] (92-184)

Secondary structure (DSSP, 8-state):
-----PPPPPP------------------------------HHHHHHHHHHHS-TTSHHHHHHHHHHH--TT----HHHHHHHHHHHHHHHHHHHHHHHHHHT---EEEEEEEEEEEEETTEEEEEEEEEEE-TTPPPEEEEEEEEEESS---EEEEEEEEGGGS-TTTSEE--TTTTTSSEE--GGG-TTSSSTTTHHHHHHHTTTSSS----------